Protein 1ZD8 (pdb70)

Foldseek 3Di:
DAQEEEAEAVQLCLVVLLVVCVVAFFFDEAELVVLLVVCLVVVHPSNVVSCVQVVVVHDDDLVSSLVSVVVVVVVVVVGHYYYYPPPQAPSRLVSVVVPDDHQAYEYRAADPVLSLLQLQQWWADPPVRDIAGNVPRHEPDPQAHNPPRHGIHGDPRNHSVNSVVRRVVSCVGCVVVQVVCVVVVRYDYFYDNDPVVRNVVVVVVCPVPGHD

Secondary structure (DSSP, 8-state):
--EEEEEE-TTSSHHHHHHHHHHHSSSEEEEHHHHHHHHHHHT-HHHHHHHHHHTTT-PPPHHHHHHHHHHHHHT-TTS-EEEES---SHHHHHHHHTTS---EEEEEE--HHHHHHHHT-EEEETTTTEEEETTTB--SSTTB-TTT-PBPB--GGGSHHHHHHHHHHHHHHHHHHHHHHHHHT-EEEEE-SSHHHHHHHHHHHHTTTS--

CATH classification: 3.40.50.300

InterPro domains:
  IPR000850 Adenylate kinase/UMP-CMP kinase [MF_00235] (8-213)
  IPR000850 Adenylate kinase/UMP-CMP kinase [PR00094] (11-24)
  IPR000850 Adenylate kinase/UMP-CMP kinase [PR00094] (39-53)
  IPR000850 Adenylate kinase/UMP-CMP kinase [PR00094] (87-103)
  IPR000850 Adenylate kinase/UMP-CMP kinase [PR00094] (161-176)
  IPR000850 Adenylate kinase/UMP-CMP kinase [PR00094] (178-192)
  IPR000850 Adenylate kinase/UMP-CMP kinase [PTHR23359] (8-204)
  IPR000850 Adenylate kinase/UMP-CMP kinase [cd01428] (9-201)
  IPR006259 Adenylate kinase subfamily [TIGR01351] (10-211)
  IPR007862 Adenylate kinase, active site lid domain [PF05191] (128-163)
  IPR027417 P-loop containing nucleoside triphosphate hydrolase [G3DSA:3.40.50.300] (2-227)
  IPR027417 P-loop containing nucleoside triphosphate hydrolase [SSF52540] (9-218)
  IPR028586 Adenylate kinase 3/4, mitochondrial [MF_03169] (4-217)
  IPR033690 Adenylate kinase, conserved site [PS00113] (87-98)
  IPR036193 Adenylate kinase, active site lid domain superfamily [SSF57774] (128-164)

Radius of gyration: 19.13 Å; Cα contacts (8 Å, |Δi|>4): 300; chains: 1; bounding box: 40×46×54 Å

Solvent-accessible surface area: 12059 Å² total; per-residue (Å²): 141,12,30,0,0,1,8,3,16,30,28,1,17,42,55,60,1,0,63,70,0,49,105,74,7,127,19,87,62,17,22,14,21,82,29,10,139,63,10,49,154,146,47,42,146,61,0,86,56,0,115,61,62,76,87,132,73,128,64,6,46,45,86,19,12,14,148,26,8,40,119,56,1,134,113,32,58,114,84,6,0,0,6,15,23,6,4,90,14,55,69,1,0,62,16,0,62,184,49,45,133,11,80,5,0,0,16,6,71,9,63,86,115,40,7,51,103,64,36,20,1,87,82,28,3,80,92,57,42,81,55,9,32,90,61,165,73,74,18,184,76,144,33,58,2,76,140,70,41,80,96,14,79,20,118,111,106,11,62,50,115,46,3,54,161,132,11,109,42,32,110,104,40,4,147,50,0,43,105,36,5,117,172,102,67,34,31,67,63,18,79,18,54,92,27,103,107,5,28,66,150,0,72,66,45,0,72,130,88,6,95,154

Nearest PDB structures (foldseek):
  2ak3-assembly2_B  TM=9.920E-01  e=2.066E-39  Bos taurus
  6zjb-assembly3_C  TM=7.943E-01  e=6.062E-40  Homo sapiens
  2ar7-assembly1_A  TM=8.507E-01  e=9.428E-31  Homo sapiens
  3ndp-assembly1_A  TM=7.558E-01  e=7.088E-26  Homo sapiens
  4typ-assembly2_B  TM=7.441E-01  e=3.246E-20  Bacillus subtilis subsp. subtilis str. 168

Organism: Homo sapiens (NCBI:txid9606)

Sequence (212 aa):
LLRAVIMGAPGSGKGTVSSRITTHFELKHLSSGDLLRDNMLRGTEIGVLAKAFIDQGKLIPDDVMTRLALHELKNLTQYSWLLDGFPRTLPQAEALDRAYQIDTVINLNVPFEVIKQRLTARWIHPASGRVYNIEFNPPKTVGIDDLTGEPLIQREDDKPETVIKRLKAYEDQTKPVLEYYQKKGVLETFSGTETNKIWPYVYAFLQTKVPQ

GO terms:
  GO:0005739 mitochondrion (C, HTP)
  GO:0046899 nucleoside triphosphate adenylate kinase activity (F, EXP)
  GO:0005759 mitochondrial matrix (C, TAS)
  GO:0007596 blood coagulation (P, TAS)
  GO:0005515 protein binding (F, IPI)
  GO:0046033 AMP metabolic process (P, IDA)
  GO:0046039 GTP metabolic process (P, IDA)
  GO:0046041 ITP metabolic process (P, IDA)
  GO:0046051 UTP metabolic process (P, IDA)
  GO:0046899 nucleoside triphosphate adenylate kinase activity (F, IDA)
  GO:0005739 mitochondrion (C, IDA)

Structure (mmCIF, N/CA/C/O backbone):
data_1ZD8
#
_entry.id   1ZD8
#
_cell.length_a   42.128
_cell.length_b   61.873
_cell.length_c   50.192
_cell.angle_alpha   90.00
_cell.angle_beta   108.14
_cell.angle_gamma   90.00
#
_symmetry.space_group_name_H-M   'P 1 21 1'
#
loop_
_entity.id
_entity.type
_entity.pdbx_description
1 polymer 'GTP:AMP phosphotransferase mitochondrial'
2 water water
#
loop_
_atom_site.group_PDB
_atom_site.id
_atom_site.type_symbol
_atom_site.label_atom_id
_atom_site.label_alt_id
_atom_site.label_comp_id
_atom_site.label_asym_id
_atom_site.label_entity_id
_atom_site.label_seq_id
_atom_site.pdbx_PDB_ins_code
_atom_site.Cartn_x
_atom_site.Cartn_y
_atom_site.Cartn_z
_atom_site.occupancy
_atom_site.B_iso_or_equiv
_atom_site.auth_seq_id
_atom_site.auth_comp_id
_atom_site.auth_asym_id
_atom_site.auth_atom_id
_atom_site.pdbx_PDB_model_num
ATOM 1 N N . LEU A 1 7 ? 11.547 6.179 -18.983 1.00 21.95 6 LEU A N 1
ATOM 2 C CA . LEU A 1 7 ? 12.171 5.196 -18.058 1.00 21.37 6 LEU A CA 1
ATOM 3 C C . LEU A 1 7 ? 12.478 5.872 -16.738 1.00 21.19 6 LEU A C 1
ATOM 4 O O . LEU A 1 7 ? 12.935 7.012 -16.717 1.00 22.32 6 LEU A O 1
ATOM 9 N N . LEU A 1 8 ? 12.228 5.160 -15.641 1.00 19.77 7 LEU A N 1
ATOM 10 C CA . LEU A 1 8 ? 12.394 5.720 -14.308 1.00 18.69 7 LEU A CA 1
ATOM 11 C C . LEU A 1 8 ? 13.862 5.824 -13.952 1.00 17.67 7 LEU A C 1
ATOM 12 O O . LEU A 1 8 ? 14.632 4.902 -14.191 1.00 17.56 7 LEU A O 1
ATOM 17 N N . ARG A 1 9 ? 14.224 6.983 -13.400 1.00 16.09 8 ARG A N 1
ATOM 18 C CA . ARG A 1 9 ? 15.545 7.219 -12.855 1.00 15.75 8 ARG A CA 1
ATOM 19 C C . ARG A 1 9 ? 15.363 7.585 -11.379 1.00 14.41 8 ARG A C 1
ATOM 20 O O . ARG A 1 9 ? 15.140 8.756 -11.026 1.00 15.14 8 ARG A O 1
ATOM 28 N N . ALA A 1 10 ? 15.454 6.563 -10.530 1.00 13.80 9 ALA A N 1
ATOM 29 C CA . ALA A 1 10 ? 15.090 6.706 -9.123 1.00 12.56 9 ALA A CA 1
ATOM 30 C C . ALA A 1 10 ? 16.214 6.250 -8.207 1.00 12.18 9 ALA A C 1
ATOM 31 O O . ALA A 1 10 ? 16.988 5.356 -8.541 1.00 11.98 9 ALA A O 1
ATOM 33 N N . VAL A 1 11 ? 16.280 6.910 -7.052 1.00 11.02 10 VAL A N 1
ATOM 34 C CA . VAL A 1 11 ? 17.161 6.547 -5.946 1.00 11.93 10 VAL A CA 1
ATOM 35 C C . VAL A 1 11 ? 16.289 6.242 -4.733 1.00 11.68 10 VAL A C 1
ATOM 36 O O . VAL A 1 11 ? 15.273 6.911 -4.522 1.00 12.26 10 VAL A O 1
ATOM 40 N N . ILE A 1 12 ? 16.697 5.262 -3.922 1.00 11.63 11 ILE A N 1
ATOM 41 C CA . ILE A 1 12 ? 16.073 5.046 -2.620 1.00 11.75 11 ILE A CA 1
ATOM 42 C C . ILE A 1 12 ? 17.134 5.177 -1.553 1.00 11.65 11 ILE A C 1
ATOM 43 O O . ILE A 1 12 ? 18.251 4.685 -1.711 1.00 12.02 11 ILE A O 1
ATOM 48 N N . MET A 1 13 ? 16.742 5.865 -0.486 1.00 12.11 12 MET A N 1
ATOM 49 C CA . MET A 1 13 ? 17.635 6.119 0.647 1.00 13.41 12 MET A CA 1
ATOM 50 C C . MET A 1 13 ? 16.979 5.720 1.954 1.00 12.33 12 MET A C 1
ATOM 51 O O . MET A 1 13 ? 15.763 5.705 2.071 1.00 11.57 12 MET A O 1
ATOM 56 N N . GLY A 1 14 ? 17.816 5.340 2.922 1.00 12.27 13 GLY A N 1
ATOM 57 C CA . GLY A 1 14 ? 17.322 5.001 4.246 1.00 13.03 13 GLY A CA 1
ATOM 58 C C . GLY A 1 14 ? 18.456 4.508 5.100 1.00 13.05 13 GLY A C 1
ATOM 59 O O . GLY A 1 14 ? 19.357 3.839 4.619 1.00 13.51 13 GLY A O 1
ATOM 60 N N . ALA A 1 15 ? 18.393 4.835 6.390 1.00 13.87 14 ALA A N 1
ATOM 61 C CA . ALA A 1 15 ? 19.399 4.390 7.353 1.00 14.01 14 ALA A CA 1
ATOM 62 C C . ALA A 1 15 ? 19.398 2.860 7.519 1.00 14.87 14 ALA A C 1
ATOM 63 O O . ALA A 1 15 ? 18.392 2.217 7.240 1.00 15.11 14 ALA A O 1
ATOM 65 N N . PRO A 1 16 ? 20.522 2.283 7.992 1.00 15.16 15 PRO A N 1
ATOM 66 C CA . PRO A 1 16 ? 20.474 0.854 8.348 1.00 16.16 15 PRO A CA 1
ATOM 67 C C . PRO A 1 16 ? 19.332 0.626 9.311 1.00 17.14 15 PRO A C 1
ATOM 68 O O . PRO A 1 16 ? 19.093 1.450 10.197 1.00 16.90 15 PRO A O 1
ATOM 72 N N . GLY A 1 17 ? 18.628 -0.485 9.132 1.00 17.11 16 GLY A N 1
ATOM 73 C CA . GLY A 1 17 ? 17.476 -0.806 9.958 1.00 18.24 16 GLY A CA 1
ATOM 74 C C . GLY A 1 17 ? 16.184 -0.098 9.585 1.00 17.88 16 GLY A C 1
ATOM 75 O O . GLY A 1 17 ? 15.162 -0.305 10.237 1.00 19.77 16 GLY A O 1
ATOM 76 N N . SER A 1 18 ? 16.209 0.735 8.540 1.00 17.03 17 SER A N 1
ATOM 77 C CA . SER A 1 18 ? 15.011 1.513 8.157 1.00 15.95 17 SER A CA 1
ATOM 78 C C . SER A 1 18 ? 13.990 0.738 7.331 1.00 15.89 17 SER A C 1
ATOM 79 O O . SER A 1 18 ? 12.898 1.261 7.062 1.00 16.37 17 SER A O 1
ATOM 82 N N . GLY A 1 19 ? 14.357 -0.467 6.902 1.00 16.24 18 GLY A N 1
ATOM 83 C CA . GLY A 1 19 ? 13.504 -1.276 6.037 1.00 15.42 18 GLY A CA 1
ATOM 84 C C . GLY A 1 19 ? 13.792 -1.106 4.548 1.00 14.92 18 GLY A C 1
ATOM 85 O O . GLY A 1 19 ? 13.042 -1.598 3.690 1.00 15.35 18 GLY A O 1
ATOM 86 N N . LYS A 1 20 ? 14.889 -0.440 4.224 1.00 14.37 19 LYS A N 1
ATOM 87 C CA . LYS A 1 20 ? 15.227 -0.195 2.819 1.00 14.85 19 LYS A CA 1
ATOM 88 C C . LYS A 1 20 ? 15.378 -1.474 1.995 1.00 14.99 19 LYS A C 1
ATOM 89 O O . LYS A 1 20 ? 14.924 -1.527 0.849 1.00 15.23 19 LYS A O 1
ATOM 95 N N . GLY A 1 21 ? 16.023 -2.485 2.573 1.00 15.16 20 GLY A N 1
ATOM 96 C CA . GLY A 1 21 ? 16.162 -3.782 1.892 1.00 15.41 20 GLY A CA 1
ATOM 97 C C . GLY A 1 21 ? 14.808 -4.334 1.504 1.00 14.91 20 GLY A C 1
ATOM 98 O O . GLY A 1 21 ? 14.594 -4.693 0.351 1.00 15.95 20 GLY A O 1
ATOM 99 N N . THR A 1 22 ? 13.882 -4.354 2.466 1.00 15.38 21 THR A N 1
ATOM 100 C CA . THR A 1 22 ? 12.553 -4.907 2.229 1.00 16.24 21 THR A CA 1
ATOM 101 C C . THR A 1 22 ? 11.784 -4.076 1.207 1.00 15.25 21 THR A C 1
ATOM 102 O O . THR A 1 22 ? 11.204 -4.620 0.262 1.00 15.80 21 THR A O 1
ATOM 106 N N . VAL A 1 23 ? 11.782 -2.759 1.389 1.00 14.18 22 VAL A N 1
ATOM 107 C CA . VAL A 1 23 ? 11.043 -1.893 0.468 1.00 13.75 22 VAL A CA 1
ATOM 108 C C . VAL A 1 23 ? 11.603 -2.021 -0.957 1.00 14.39 22 VAL A C 1
ATOM 109 O O . VAL A 1 23 ? 10.836 -2.149 -1.921 1.00 13.55 22 VAL A O 1
ATOM 113 N N . SER A 1 24 ? 12.934 -1.993 -1.086 1.00 14.13 23 SER A N 1
ATOM 114 C CA . SER A 1 24 ? 13.581 -2.131 -2.401 1.00 15.04 23 SER A CA 1
ATOM 115 C C . SER A 1 24 ? 13.265 -3.459 -3.063 1.00 15.51 23 SER A C 1
ATOM 116 O O . SER A 1 24 ? 13.040 -3.501 -4.270 1.00 14.99 23 SER A O 1
ATOM 119 N N . SER A 1 25 ? 13.252 -4.531 -2.267 1.00 15.95 24 SER A N 1
ATOM 120 C CA . SER A 1 25 ? 12.900 -5.852 -2.801 1.00 17.47 24 SER A CA 1
ATOM 121 C C . SER A 1 25 ? 11.448 -5.884 -3.272 1.00 16.95 24 SER A C 1
ATOM 122 O O . SER A 1 25 ? 11.149 -6.430 -4.331 1.00 17.45 24 SER A O 1
ATOM 125 N N . ARG A 1 26 ? 10.542 -5.293 -2.495 1.00 16.26 25 ARG A N 1
ATOM 126 C CA . ARG A 1 26 ? 9.146 -5.221 -2.915 1.00 15.95 25 ARG A CA 1
ATOM 127 C C . ARG A 1 26 ? 8.948 -4.370 -4.162 1.00 15.80 25 ARG A C 1
ATOM 128 O O . ARG A 1 26 ? 8.151 -4.707 -5.032 1.00 16.12 25 ARG A O 1
ATOM 136 N N . ILE A 1 27 ? 9.672 -3.260 -4.276 1.00 14.85 26 ILE A N 1
ATOM 137 C CA . ILE A 1 27 ? 9.576 -2.447 -5.486 1.00 14.41 26 ILE A CA 1
ATOM 138 C C . ILE A 1 27 ? 10.022 -3.272 -6.696 1.00 15.34 26 ILE A C 1
ATOM 139 O O . ILE A 1 27 ? 9.368 -3.261 -7.750 1.00 16.11 26 ILE A O 1
ATOM 144 N N . THR A 1 28 ? 11.124 -3.999 -6.523 1.00 15.95 27 THR A N 1
ATOM 145 C CA . THR A 1 28 ? 11.676 -4.769 -7.641 1.00 17.31 27 THR A CA 1
ATOM 146 C C . THR A 1 28 ? 10.711 -5.875 -8.081 1.00 18.33 27 THR A C 1
ATOM 147 O O . THR A 1 28 ? 10.552 -6.114 -9.279 1.00 18.58 27 THR A O 1
ATOM 151 N N . THR A 1 29 ? 10.050 -6.507 -7.118 1.00 18.25 28 THR A N 1
ATOM 152 C CA . THR A 1 29 ? 9.047 -7.537 -7.413 1.00 19.29 28 THR A CA 1
ATOM 153 C C . THR A 1 29 ? 7.884 -6.977 -8.235 1.00 19.59 28 THR A C 1
ATOM 154 O O . THR A 1 29 ? 7.420 -7.620 -9.189 1.00 21.27 28 THR A O 1
ATOM 158 N N . HIS A 1 30 ? 7.409 -5.783 -7.894 1.00 19.20 29 HIS A N 1
ATOM 159 C CA . HIS A 1 30 ? 6.150 -5.296 -8.466 1.00 18.40 29 HIS A CA 1
ATOM 160 C C . HIS A 1 30 ? 6.248 -4.373 -9.671 1.00 18.44 29 HIS A C 1
ATOM 161 O O . HIS A 1 30 ? 5.238 -4.112 -10.347 1.00 19.22 29 HIS A O 1
ATOM 168 N N . PHE A 1 31 ? 7.448 -3.853 -9.930 1.00 17.49 30 PHE A N 1
ATOM 169 C CA . PHE A 1 31 ? 7.631 -2.877 -10.998 1.00 17.32 30 PHE A CA 1
ATOM 170 C C . PHE A 1 31 ? 8.709 -3.286 -11.972 1.00 17.10 30 PHE A C 1
ATOM 171 O O . PHE A 1 31 ? 9.629 -3.989 -11.615 1.00 17.30 30 PHE A O 1
ATOM 179 N N . GLU A 1 32 ? 8.548 -2.846 -13.213 1.00 17.66 31 GLU A N 1
ATOM 180 C CA . GLU A 1 32 ? 9.460 -3.209 -14.286 1.00 18.33 31 GLU A CA 1
ATOM 181 C C . GLU A 1 32 ? 10.695 -2.303 -14.243 1.00 16.98 31 GLU A C 1
ATOM 182 O O . GLU A 1 32 ? 10.754 -1.270 -14.922 1.00 17.76 31 GLU A O 1
ATOM 188 N N . LEU A 1 33 ? 11.661 -2.707 -13.428 1.00 16.76 32 LEU A N 1
ATOM 189 C CA . LEU A 1 33 ? 12.905 -1.937 -13.270 1.00 16.46 32 LEU A CA 1
ATOM 190 C C . LEU A 1 33 ? 14.045 -2.804 -12.776 1.00 16.42 32 LEU A C 1
ATOM 191 O O . LEU A 1 33 ? 13.841 -3.925 -12.301 1.00 16.70 32 LEU A O 1
ATOM 196 N N . LYS A 1 34 ? 15.260 -2.262 -12.865 1.00 16.29 33 LYS A N 1
ATOM 197 C CA . LYS A 1 34 ? 16.445 -2.932 -12.360 1.00 17.15 33 LYS A CA 1
ATOM 198 C C . LYS A 1 34 ? 16.832 -2.345 -11.009 1.00 16.41 33 LYS A C 1
ATOM 199 O O . LYS A 1 34 ? 16.913 -1.106 -10.862 1.00 17.03 33 LYS A O 1
ATOM 205 N N . HIS A 1 35 ? 17.037 -3.225 -10.035 1.00 16.27 34 HIS A N 1
ATOM 206 C CA . HIS A 1 35 ? 17.472 -2.826 -8.704 1.00 16.00 34 HIS A CA 1
ATOM 207 C C . HIS A 1 35 ? 18.984 -2.827 -8.704 1.00 16.05 34 HIS A C 1
ATOM 208 O O . HIS A 1 35 ? 19.612 -3.884 -8.848 1.00 16.57 34 HIS A O 1
ATOM 215 N N . LEU A 1 36 ? 19.572 -1.646 -8.536 1.00 14.73 35 LEU A N 1
ATOM 216 C CA . LEU A 1 36 ? 21.012 -1.473 -8.609 1.00 14.68 35 LEU A CA 1
ATOM 217 C C . LEU A 1 36 ? 21.507 -1.122 -7.218 1.00 14.06 35 LEU A C 1
ATOM 218 O O . LEU A 1 36 ? 21.465 0.035 -6.797 1.00 13.92 35 LEU A O 1
ATOM 223 N N . SER A 1 37 ? 21.963 -2.147 -6.514 1.00 13.65 36 SER A N 1
ATOM 224 C CA . SER A 1 37 ? 22.475 -2.027 -5.155 1.00 13.59 36 SER A CA 1
ATOM 225 C C . SER A 1 37 ? 23.998 -1.876 -5.152 1.00 13.85 36 SER A C 1
ATOM 226 O O . SER A 1 37 ? 24.709 -2.756 -5.651 1.00 13.51 36 SER A O 1
ATOM 229 N N . SER A 1 38 ? 24.498 -0.769 -4.593 1.00 13.60 37 SER A N 1
ATOM 230 C CA . SER A 1 38 ? 25.949 -0.542 -4.533 1.00 14.10 37 SER A CA 1
ATOM 231 C C . SER A 1 38 ? 26.667 -1.622 -3.717 1.00 13.52 37 SER A C 1
ATOM 232 O O . SER A 1 38 ? 27.722 -2.104 -4.124 1.00 13.35 37 SER A O 1
ATOM 235 N N . GLY A 1 39 ? 26.077 -2.020 -2.592 1.00 14.33 38 GLY A N 1
ATOM 236 C CA . GLY A 1 39 ? 26.682 -3.054 -1.774 1.00 13.79 38 GLY A CA 1
ATOM 237 C C . GLY A 1 39 ? 26.743 -4.367 -2.545 1.00 13.32 38 GLY A C 1
ATOM 238 O O . GLY A 1 39 ? 27.752 -5.059 -2.484 1.00 13.03 38 GLY A O 1
ATOM 239 N N . ASP A 1 40 ? 25.678 -4.708 -3.260 1.00 13.09 39 ASP A N 1
ATOM 240 C CA . ASP A 1 40 ? 25.711 -5.943 -4.061 1.00 14.41 39 ASP A CA 1
ATOM 241 C C . ASP A 1 40 ? 26.734 -5.852 -5.197 1.00 14.08 39 ASP A C 1
ATOM 242 O O . ASP A 1 40 ? 27.435 -6.832 -5.463 1.00 15.11 39 ASP A O 1
ATOM 247 N N . LEU A 1 41 ? 26.838 -4.687 -5.836 1.00 14.09 40 LEU A N 1
ATOM 248 C CA . LEU A 1 41 ? 27.825 -4.494 -6.896 1.00 14.33 40 LEU A CA 1
ATOM 249 C C . LEU A 1 41 ? 29.244 -4.682 -6.338 1.00 13.64 40 LEU A C 1
ATOM 250 O O . LEU A 1 41 ? 30.103 -5.356 -6.922 1.00 13.45 40 LEU A O 1
ATOM 255 N N . LEU A 1 42 ? 29.500 -4.071 -5.184 1.00 12.87 41 LEU A N 1
ATOM 256 C CA . LEU A 1 42 ? 30.799 -4.239 -4.547 1.00 12.60 41 LEU A CA 1
ATOM 257 C C . LEU A 1 42 ? 31.092 -5.693 -4.170 1.00 13.59 41 LEU A C 1
ATOM 258 O O . LEU A 1 42 ? 32.191 -6.195 -4.393 1.00 14.24 41 LEU A O 1
ATOM 263 N N . ARG A 1 43 ? 30.089 -6.352 -3.603 1.00 14.41 42 ARG A N 1
ATOM 264 C CA . ARG A 1 43 ? 30.307 -7.712 -3.117 1.00 15.72 42 ARG A CA 1
ATOM 265 C C . ARG A 1 43 ? 30.460 -8.691 -4.287 1.00 15.92 42 ARG A C 1
ATOM 266 O O . ARG A 1 43 ? 31.245 -9.641 -4.186 1.00 16.07 42 ARG A O 1
ATOM 274 N N . ASP A 1 44 ? 29.762 -8.439 -5.390 1.00 16.12 43 ASP A N 1
ATOM 275 C CA . ASP A 1 44 ? 29.940 -9.259 -6.599 1.00 16.79 43 ASP A CA 1
ATOM 276 C C . ASP A 1 44 ? 31.346 -9.088 -7.160 1.00 16.97 43 ASP A C 1
ATOM 277 O O . ASP A 1 44 ? 31.948 -10.061 -7.644 1.00 16.32 43 ASP A O 1
ATOM 282 N N . ASN A 1 45 ? 31.857 -7.859 -7.142 1.00 16.36 44 ASN A N 1
ATOM 283 C CA . ASN A 1 45 ? 33.235 -7.653 -7.579 1.00 16.30 44 ASN A CA 1
ATOM 284 C C . ASN A 1 45 ? 34.208 -8.356 -6.667 1.00 17.58 44 ASN A C 1
ATOM 285 O O . ASN A 1 45 ? 35.195 -8.924 -7.130 1.00 16.89 44 ASN A O 1
ATOM 290 N N . MET A 1 46 ? 33.928 -8.341 -5.368 1.00 18.08 45 MET A N 1
ATOM 291 C CA . MET A 1 46 ? 34.782 -9.038 -4.399 1.00 20.15 45 MET A CA 1
ATOM 292 C C . MET A 1 46 ? 34.776 -10.541 -4.668 1.00 19.65 45 MET A C 1
ATOM 293 O O . MET A 1 46 ? 35.827 -11.190 -4.655 1.00 20.69 45 MET A O 1
ATOM 298 N N . LEU A 1 47 ? 33.590 -11.084 -4.917 1.00 19.52 46 LEU A N 1
ATOM 299 C CA . LEU A 1 47 ? 33.450 -12.504 -5.217 1.00 20.39 46 LEU A CA 1
ATOM 300 C C . LEU A 1 47 ? 34.199 -12.911 -6.491 1.00 20.58 46 LEU A C 1
ATOM 301 O O . LEU A 1 47 ? 34.835 -13.965 -6.543 1.00 21.87 46 LEU A O 1
ATOM 306 N N . ARG A 1 48 ? 34.118 -12.069 -7.512 1.00 19.85 47 ARG A N 1
ATOM 307 C CA . ARG A 1 48 ? 34.785 -12.356 -8.780 1.00 20.38 47 ARG A CA 1
ATOM 308 C C . ARG A 1 48 ? 36.294 -12.081 -8.728 1.00 20.55 47 ARG A C 1
ATOM 309 O O . ARG A 1 48 ? 37.027 -12.434 -9.646 1.00 21.15 47 ARG A O 1
ATOM 317 N N . GLY A 1 49 ? 36.755 -11.459 -7.645 1.00 20.51 48 GLY A N 1
ATOM 318 C CA . GLY A 1 49 ? 38.181 -11.220 -7.448 1.00 20.91 48 GLY A CA 1
ATOM 319 C C . GLY A 1 49 ? 38.737 -10.159 -8.382 1.00 20.79 48 GLY A C 1
ATOM 320 O O . GLY A 1 49 ? 39.942 -10.145 -8.668 1.00 21.91 48 GLY A O 1
ATOM 321 N N . THR A 1 50 ? 37.882 -9.257 -8.864 1.00 20.26 49 THR A N 1
ATOM 322 C CA . THR A 1 50 ? 38.337 -8.198 -9.758 1.00 20.35 49 THR A CA 1
ATOM 323 C C . THR A 1 50 ? 39.195 -7.221 -8.962 1.00 20.64 49 THR A C 1
ATOM 324 O O . THR A 1 50 ? 39.168 -7.220 -7.722 1.00 20.30 49 THR A O 1
ATOM 328 N N . GLU A 1 51 ? 39.945 -6.373 -9.660 1.00 21.15 50 GLU A N 1
ATOM 329 C CA . GLU A 1 51 ? 40.779 -5.402 -8.954 1.00 21.67 50 GLU A CA 1
ATOM 330 C C . GLU A 1 51 ? 39.969 -4.452 -8.072 1.00 21.75 50 GLU A C 1
ATOM 331 O O . GLU A 1 51 ? 40.349 -4.201 -6.915 1.00 21.62 50 GLU A O 1
ATOM 337 N N . ILE A 1 52 ? 38.840 -3.967 -8.588 1.00 21.80 51 ILE A N 1
ATOM 338 C CA . ILE A 1 52 ? 37.962 -3.103 -7.799 1.00 22.12 51 ILE A CA 1
ATOM 339 C C . ILE A 1 52 ? 37.377 -3.898 -6.630 1.00 20.70 51 ILE A C 1
ATOM 340 O O . ILE A 1 52 ? 37.203 -3.360 -5.543 1.00 20.56 51 ILE A O 1
ATOM 345 N N . GLY A 1 53 ? 37.154 -5.194 -6.832 1.00 20.08 52 GLY A N 1
ATOM 346 C CA . GLY A 1 53 ? 36.797 -6.092 -5.727 1.00 19.32 52 GLY A CA 1
ATOM 347 C C . GLY A 1 53 ? 37.834 -6.164 -4.616 1.00 19.58 52 GLY A C 1
ATOM 348 O O . GLY A 1 53 ? 37.491 -6.082 -3.429 1.00 19.35 52 GLY A O 1
ATOM 349 N N . VAL A 1 54 ? 39.104 -6.325 -4.989 1.00 19.47 53 VAL A N 1
ATOM 350 C CA . VAL A 1 54 ? 40.169 -6.412 -3.988 1.00 19.61 53 VAL A CA 1
ATOM 351 C C . VAL A 1 54 ? 40.313 -5.067 -3.261 1.00 18.95 53 VAL A C 1
ATOM 352 O O . VAL A 1 54 ? 40.434 -5.028 -2.030 1.00 18.96 53 VAL A O 1
ATOM 356 N N . LEU A 1 55 ? 40.241 -3.974 -4.012 1.00 18.86 54 LEU A N 1
ATOM 357 C CA . LEU A 1 55 ? 40.231 -2.640 -3.399 1.00 19.17 54 LEU A CA 1
ATOM 358 C C . LEU A 1 55 ? 39.060 -2.457 -2.420 1.00 19.17 54 LEU A C 1
ATOM 359 O O . LEU A 1 55 ? 39.231 -1.947 -1.286 1.00 18.79 54 LEU A O 1
ATOM 364 N N . ALA A 1 56 ? 37.869 -2.878 -2.853 1.00 19.24 55 ALA A N 1
ATOM 365 C CA . ALA A 1 56 ? 36.672 -2.777 -2.016 1.00 19.50 55 ALA A CA 1
ATOM 366 C C . ALA A 1 56 ? 36.885 -3.478 -0.684 1.00 19.74 55 ALA A C 1
ATOM 367 O O . ALA A 1 56 ? 36.633 -2.884 0.367 1.00 19.76 55 ALA A O 1
ATOM 369 N N . LYS A 1 57 ? 37.366 -4.725 -0.735 1.00 20.81 56 LYS A N 1
ATOM 370 C CA . LYS A 1 57 ? 37.628 -5.515 0.476 1.00 21.66 56 LYS A CA 1
ATOM 371 C C . LYS A 1 57 ? 38.615 -4.790 1.394 1.00 21.46 56 LYS A C 1
ATOM 372 O O . LYS A 1 57 ? 38.420 -4.735 2.615 1.00 21.40 56 LYS A O 1
ATOM 378 N N . ALA A 1 58 ? 39.652 -4.202 0.799 1.00 21.27 57 ALA A N 1
ATOM 379 C CA . ALA A 1 58 ? 40.675 -3.485 1.576 1.00 21.15 57 ALA A CA 1
ATOM 380 C C . ALA A 1 58 ? 40.076 -2.360 2.432 1.00 20.85 57 ALA A C 1
ATOM 381 O O . ALA A 1 58 ? 40.437 -2.199 3.595 1.00 22.11 57 ALA A O 1
ATOM 383 N N . PHE A 1 59 ? 39.150 -1.591 1.856 1.00 19.47 58 PHE A N 1
ATOM 384 C CA . PHE A 1 59 ? 38.409 -0.563 2.594 1.00 19.45 58 PHE A CA 1
ATOM 385 C C . PHE A 1 59 ? 37.363 -1.123 3.549 1.00 20.49 58 PHE A C 1
ATOM 386 O O . PHE A 1 59 ? 37.310 -0.720 4.719 1.00 21.67 58 PHE A O 1
ATOM 394 N N . ILE A 1 60 ? 36.527 -2.028 3.042 1.00 22.01 59 ILE A N 1
ATOM 395 C CA . ILE A 1 60 ? 35.416 -2.578 3.830 1.00 23.36 59 ILE A CA 1
ATOM 396 C C . ILE A 1 60 ? 35.925 -3.283 5.096 1.00 24.57 59 ILE A C 1
ATOM 397 O O . ILE A 1 60 ? 35.413 -3.043 6.200 1.00 25.36 59 ILE A O 1
ATOM 402 N N . ASP A 1 61 ? 36.962 -4.102 4.941 1.00 25.30 60 ASP A N 1
ATOM 403 C CA . ASP A 1 61 ? 37.572 -4.802 6.082 1.00 26.45 60 ASP A CA 1
ATOM 404 C C . ASP A 1 61 ? 38.141 -3.894 7.169 1.00 26.97 60 ASP A C 1
ATOM 405 O O . ASP A 1 61 ? 38.336 -4.331 8.310 1.00 27.30 60 ASP A O 1
ATOM 410 N N . GLN A 1 62 ? 38.405 -2.636 6.821 1.00 26.57 61 GLN A N 1
ATOM 411 C CA . GLN A 1 62 ? 38.932 -1.660 7.769 1.00 26.84 61 GLN A CA 1
ATOM 412 C C . GLN A 1 62 ? 37.837 -0.704 8.242 1.00 26.86 61 GLN A C 1
ATOM 413 O O . GLN A 1 62 ? 38.126 0.283 8.921 1.00 26.99 61 GLN A O 1
ATOM 419 N N . GLY A 1 63 ? 36.586 -1.004 7.877 1.00 26.65 62 GLY A N 1
ATOM 420 C CA . GLY A 1 63 ? 35.427 -0.195 8.264 1.00 26.62 62 GLY A CA 1
ATOM 421 C C . GLY A 1 63 ? 35.353 1.165 7.589 1.00 26.20 62 GLY A C 1
ATOM 422 O O . GLY A 1 63 ? 34.824 2.129 8.160 1.00 26.85 62 GLY A O 1
ATOM 423 N N . LYS A 1 64 ? 35.891 1.239 6.371 1.00 25.45 63 LYS A N 1
ATOM 424 C CA . LYS A 1 64 ? 35.974 2.498 5.625 1.00 24.52 63 LYS A CA 1
ATOM 425 C C . LYS A 1 64 ? 35.054 2.518 4.410 1.00 23.38 63 LYS A C 1
ATOM 426 O O . LYS A 1 64 ? 34.773 1.473 3.816 1.00 24.12 63 LYS A O 1
ATOM 432 N N . LEU A 1 65 ? 34.589 3.710 4.033 1.00 22.03 64 LEU A N 1
ATOM 433 C CA . LEU A 1 65 ? 33.823 3.865 2.799 1.00 20.92 64 LEU A CA 1
ATOM 434 C C . LEU A 1 65 ? 34.761 3.70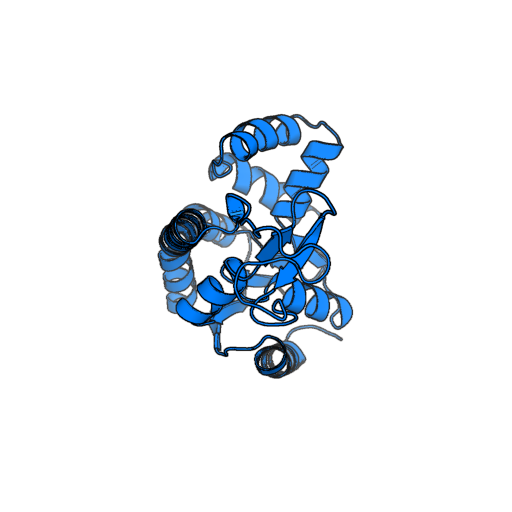8 1.614 1.00 19.37 64 LEU A C 1
ATOM 435 O O . LEU A 1 65 ? 35.945 4.042 1.694 1.00 19.64 64 LEU A O 1
ATOM 440 N N . ILE A 1 66 ? 34.232 3.184 0.512 1.00 17.95 65 ILE A N 1
ATOM 441 C CA . ILE A 1 66 ? 34.935 3.295 -0.757 1.00 17.01 65 ILE A CA 1
ATOM 442 C C . ILE A 1 66 ? 35.091 4.800 -1.055 1.00 16.27 65 ILE A C 1
ATOM 443 O O . ILE A 1 66 ? 34.129 5.565 -0.912 1.00 16.21 65 ILE A O 1
ATOM 448 N N . PRO A 1 67 ? 36.311 5.241 -1.410 1.00 15.91 66 PRO A N 1
ATOM 449 C CA . PRO A 1 67 ? 36.458 6.663 -1.743 1.00 15.89 66 PRO A CA 1
ATOM 450 C C . PRO A 1 67 ? 35.503 7.095 -2.855 1.00 15.80 66 PRO A C 1
ATOM 451 O O . PRO A 1 67 ? 35.191 6.313 -3.761 1.00 16.36 66 PRO A O 1
ATOM 455 N N . ASP A 1 68 ? 35.024 8.324 -2.747 1.00 15.84 67 ASP A N 1
ATOM 456 C CA . ASP A 1 68 ? 34.021 8.853 -3.681 1.00 16.06 67 ASP A CA 1
ATOM 457 C C . ASP A 1 68 ? 34.401 8.666 -5.141 1.00 16.71 67 ASP A C 1
ATOM 458 O O . ASP A 1 68 ? 33.571 8.235 -5.938 1.00 16.29 67 ASP A O 1
ATOM 463 N N . ASP A 1 69 ? 35.637 9.001 -5.498 1.00 17.26 68 ASP A N 1
ATOM 464 C CA . ASP A 1 69 ? 36.047 8.924 -6.905 1.00 18.05 68 ASP A CA 1
ATOM 465 C C . ASP A 1 69 ? 35.997 7.481 -7.426 1.00 17.74 68 ASP A C 1
ATOM 466 O O . ASP A 1 69 ? 35.483 7.211 -8.524 1.00 18.81 68 ASP A O 1
ATOM 471 N N . VAL A 1 70 ? 36.481 6.541 -6.618 1.00 17.52 69 VAL A N 1
ATOM 472 C CA . VAL A 1 70 ? 36.452 5.125 -6.990 1.00 17.46 69 VAL A CA 1
ATOM 473 C C . VAL A 1 70 ? 35.008 4.621 -7.130 1.00 17.11 69 VAL A C 1
ATOM 474 O O . VAL A 1 70 ? 34.640 3.964 -8.107 1.00 17.30 69 VAL A O 1
ATOM 478 N N . MET A 1 71 ? 34.186 4.934 -6.131 1.00 16.46 70 MET A N 1
ATOM 479 C CA . MET A 1 71 ? 32.816 4.448 -6.101 1.00 15.69 70 MET A CA 1
ATOM 480 C C . MET A 1 71 ? 31.997 4.997 -7.270 1.00 15.14 70 MET A C 1
ATOM 481 O O . MET A 1 71 ? 31.248 4.265 -7.910 1.00 15.20 70 MET A O 1
ATOM 486 N N . THR A 1 72 ? 32.157 6.287 -7.536 1.00 15.44 71 THR A N 1
ATOM 487 C CA . THR A 1 72 ? 31.459 6.928 -8.642 1.00 15.49 71 THR A CA 1
ATOM 488 C C . THR A 1 72 ? 31.879 6.345 -9.987 1.00 16.39 71 THR A C 1
ATOM 489 O O . THR A 1 72 ? 31.021 6.072 -10.806 1.00 16.49 71 THR A O 1
ATOM 493 N N . ARG A 1 73 ? 33.181 6.113 -10.192 1.00 17.22 72 ARG A N 1
ATOM 494 C CA . ARG A 1 73 ? 33.627 5.508 -11.456 1.00 18.18 72 ARG A CA 1
ATOM 495 C C . ARG A 1 73 ? 32.976 4.140 -11.654 1.00 18.51 72 ARG A C 1
ATOM 496 O O . ARG A 1 73 ? 32.526 3.796 -12.755 1.00 19.81 72 ARG A O 1
ATOM 504 N N . LEU A 1 74 ? 32.913 3.359 -10.579 1.00 18.59 73 LEU A N 1
ATOM 505 C CA . LEU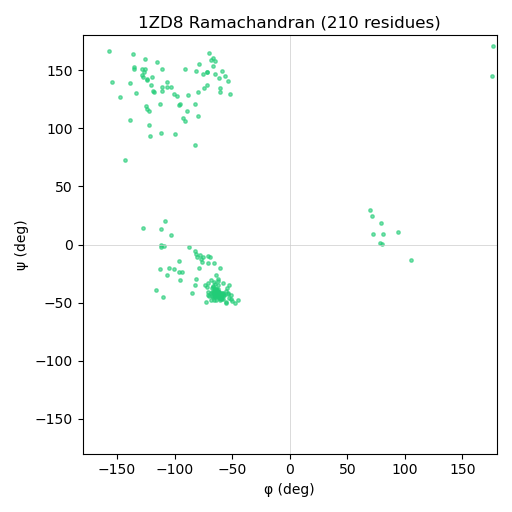 A 1 74 ? 32.317 2.018 -10.643 1.00 19.34 73 LEU A CA 1
ATOM 506 C C . LEU A 1 74 ? 30.809 2.052 -10.904 1.00 19.52 73 LEU A C 1
ATOM 507 O O . LEU A 1 74 ? 30.289 1.286 -11.722 1.00 20.38 73 LEU A O 1
ATOM 512 N N . ALA A 1 75 ? 30.096 2.939 -10.210 1.00 18.61 74 ALA A N 1
ATOM 513 C CA . ALA A 1 75 ? 28.653 3.030 -10.381 1.00 18.89 74 ALA A CA 1
ATOM 514 C C . ALA A 1 75 ? 28.291 3.499 -11.779 1.00 19.21 74 ALA A C 1
ATOM 515 O O . ALA A 1 75 ? 27.393 2.927 -12.409 1.00 18.69 74 ALA A O 1
ATOM 517 N N . LEU A 1 76 ? 28.993 4.518 -12.267 1.00 19.48 75 LEU A N 1
ATOM 518 C CA . LEU A 1 76 ? 28.682 5.073 -13.581 1.00 21.02 75 LEU A CA 1
ATOM 519 C C . LEU A 1 76 ? 29.000 4.050 -14.672 1.00 21.91 75 LEU A C 1
ATOM 520 O O . LEU A 1 76 ? 28.284 3.948 -15.672 1.00 22.02 75 LEU A O 1
ATOM 525 N N . HIS A 1 77 ? 30.068 3.287 -14.471 1.00 23.20 76 HIS A N 1
ATOM 526 C CA . HIS A 1 77 ? 30.417 2.258 -15.442 1.00 24.51 76 HIS A CA 1
ATOM 527 C C . HIS A 1 77 ? 29.308 1.217 -15.545 1.00 24.51 76 HIS A C 1
ATOM 528 O O . HIS A 1 77 ? 28.960 0.794 -16.655 1.00 24.93 76 HIS A O 1
ATOM 535 N N . GLU A 1 78 ? 28.731 0.824 -14.407 1.00 24.42 77 GLU A N 1
ATOM 536 C CA . GLU A 1 78 ? 27.581 -0.089 -14.396 1.00 24.91 77 GLU A CA 1
ATOM 537 C C . GLU A 1 78 ? 26.383 0.523 -15.108 1.00 24.53 77 GLU A C 1
ATOM 538 O O . GLU A 1 78 ? 25.709 -0.153 -15.877 1.00 25.03 77 GLU A O 1
ATOM 544 N N . LEU A 1 79 ? 26.125 1.803 -14.853 1.00 23.68 78 LEU A N 1
ATOM 545 C CA . LEU A 1 79 ? 24.933 2.460 -15.393 1.00 23.08 78 LEU A CA 1
ATOM 546 C C . LEU A 1 79 ? 24.974 2.649 -16.912 1.00 24.10 78 LEU A C 1
ATOM 547 O O . LEU A 1 79 ? 23.927 2.637 -17.554 1.00 22.54 78 LEU A O 1
ATOM 552 N N . LYS A 1 80 ? 26.180 2.807 -17.463 1.00 25.17 79 LYS A N 1
ATOM 553 C CA . LYS A 1 80 ? 26.405 3.086 -18.895 1.00 27.13 79 LYS A CA 1
ATOM 554 C C . LYS A 1 80 ? 25.708 2.096 -19.794 1.00 28.02 79 LYS A C 1
ATOM 555 O O . LYS A 1 80 ? 25.253 2.452 -20.892 1.00 29.00 79 LYS A O 1
ATOM 561 N N . ASN A 1 81 ? 25.656 0.856 -19.325 1.00 28.13 80 ASN A N 1
ATOM 562 C CA . ASN A 1 81 ? 25.150 -0.268 -20.094 1.00 28.66 80 ASN A CA 1
ATOM 563 C C . ASN A 1 81 ? 23.799 -0.750 -19.568 1.00 27.69 80 ASN A C 1
ATOM 564 O O . ASN A 1 81 ? 23.378 -1.878 -19.845 1.00 28.51 80 ASN A O 1
ATOM 569 N N . LEU A 1 82 ? 23.112 0.125 -18.822 1.00 26.01 81 LEU A N 1
ATOM 570 C CA . LEU A 1 82 ? 21.778 -0.175 -18.296 1.00 24.10 81 LEU A CA 1
ATOM 571 C C . LEU A 1 82 ? 20.740 0.905 -18.635 1.00 22.43 81 LEU A C 1
ATOM 572 O O . LEU A 1 82 ? 19.636 0.930 -18.080 1.00 20.60 81 LEU A O 1
ATOM 577 N N . THR A 1 83 ? 21.084 1.786 -19.563 1.00 21.41 82 THR A N 1
ATOM 578 C CA . THR A 1 83 ? 20.215 2.917 -19.862 1.00 21.38 82 THR A CA 1
ATOM 579 C C . THR A 1 83 ? 18.919 2.551 -20.586 1.00 20.68 82 THR A C 1
ATOM 580 O O . THR A 1 83 ? 18.040 3.394 -20.724 1.00 19.99 82 THR A O 1
ATOM 584 N N . GLN A 1 84 ? 18.800 1.301 -21.043 1.00 20.84 83 GLN A N 1
ATOM 585 C CA . GLN A 1 84 ? 17.565 0.862 -21.705 1.00 21.01 83 GLN A CA 1
ATOM 586 C C . GLN A 1 84 ? 16.468 0.462 -20.709 1.00 20.53 83 GLN A C 1
ATOM 587 O O . GLN A 1 84 ? 15.329 0.183 -21.092 1.00 21.13 83 GLN A O 1
ATOM 593 N N . TYR A 1 85 ? 16.834 0.461 -19.429 1.00 19.64 84 TYR A N 1
ATOM 594 C CA . TYR A 1 85 ? 15.957 0.012 -18.356 1.00 18.94 84 TYR A CA 1
ATOM 595 C C . TYR A 1 85 ? 15.612 1.159 -17.414 1.00 17.95 84 TYR A C 1
ATOM 596 O O . TYR A 1 85 ? 16.344 2.151 -17.313 1.00 17.34 84 TYR A O 1
ATOM 605 N N . SER A 1 86 ? 14.493 1.000 -16.719 1.00 16.75 85 SER A N 1
ATOM 606 C CA . SER A 1 86 ? 14.199 1.803 -15.524 1.00 15.74 85 SER A CA 1
ATOM 607 C C . SER A 1 86 ? 15.108 1.339 -14.385 1.00 15.84 85 SER A C 1
ATOM 608 O O . SER A 1 86 ? 15.464 0.154 -14.320 1.00 15.94 85 SER A O 1
ATOM 611 N N . TRP A 1 87 ? 15.474 2.268 -13.489 1.00 14.92 86 TRP A N 1
ATOM 612 C CA . TRP A 1 87 ? 16.411 1.973 -12.401 1.00 15.66 86 TRP A CA 1
ATOM 613 C C . TRP A 1 87 ? 15.880 2.359 -11.051 1.00 14.48 86 TRP A C 1
ATOM 614 O O . TRP A 1 87 ? 15.274 3.422 -10.899 1.00 14.07 86 TRP A O 1
ATOM 625 N N . LEU A 1 88 ? 16.235 1.537 -10.069 1.00 13.81 87 LEU A N 1
ATOM 626 C CA . LEU A 1 88 ? 16.168 1.937 -8.663 1.00 13.21 87 LEU A CA 1
ATOM 627 C C . LEU A 1 88 ? 17.581 1.794 -8.072 1.00 13.23 87 LEU A C 1
ATOM 628 O O . LEU A 1 88 ? 18.047 0.675 -7.782 1.00 14.05 87 LEU A O 1
ATOM 633 N N . LEU A 1 89 ? 18.262 2.928 -7.916 1.00 12.11 88 LEU A N 1
ATOM 634 C CA . LEU A 1 89 ? 19.589 2.960 -7.288 1.00 13.08 88 LEU A CA 1
ATOM 635 C C . LEU A 1 89 ? 19.461 2.900 -5.774 1.00 12.59 88 LEU A C 1
ATOM 636 O O . LEU A 1 89 ? 18.686 3.655 -5.167 1.00 13.54 88 LEU A O 1
ATOM 641 N N . ASP A 1 90 ? 20.229 2.015 -5.162 1.00 12.16 89 ASP A N 1
ATOM 642 C CA . ASP A 1 90 ? 20.066 1.727 -3.749 1.00 12.60 89 ASP A CA 1
ATOM 643 C C . ASP A 1 90 ? 21.447 1.609 -3.120 1.00 13.38 89 ASP A C 1
ATOM 644 O O . ASP A 1 90 ? 22.168 0.644 -3.373 1.00 14.86 89 ASP A O 1
ATOM 649 N N . GLY A 1 91 ? 21.829 2.614 -2.334 1.00 13.14 90 GLY A N 1
ATOM 650 C CA . GLY A 1 91 ? 23.140 2.642 -1.695 1.00 12.60 90 GLY A CA 1
ATOM 651 C C . GLY A 1 91 ? 24.116 3.615 -2.330 1.00 12.94 90 GLY A C 1
ATOM 652 O O . GLY A 1 91 ? 25.161 3.920 -1.755 1.00 13.22 90 GLY A O 1
ATOM 653 N N . PHE A 1 92 ? 23.762 4.087 -3.519 1.00 12.59 91 PHE A N 1
ATOM 654 C CA . PHE A 1 92 ? 24.502 5.121 -4.240 1.00 12.60 91 PHE A CA 1
ATOM 655 C C . PHE A 1 92 ? 23.447 6.107 -4.730 1.00 13.54 91 PHE A C 1
ATOM 656 O O . PHE A 1 92 ? 22.443 5.703 -5.317 1.00 13.61 91 PHE A O 1
ATOM 664 N N . PRO A 1 93 ? 23.661 7.406 -4.492 1.00 13.26 92 PRO A N 1
ATOM 665 C CA . PRO A 1 93 ? 24.819 8.007 -3.848 1.00 13.40 92 PRO A CA 1
ATOM 666 C C . PRO A 1 93 ? 24.725 7.924 -2.330 1.00 13.63 92 PRO A C 1
ATOM 667 O O . PRO A 1 93 ? 23.627 7.993 -1.765 1.00 15.34 92 PRO A O 1
ATOM 671 N N . ARG A 1 94 ? 25.883 7.825 -1.688 1.00 13.42 93 ARG A N 1
ATOM 672 C CA . ARG A 1 94 ? 25.979 7.739 -0.235 1.00 14.92 93 ARG A CA 1
ATOM 673 C C . ARG A 1 94 ? 26.455 9.047 0.370 1.00 14.35 93 ARG A C 1
ATOM 674 O O . ARG A 1 94 ? 26.277 9.300 1.576 1.00 15.45 93 ARG A O 1
ATOM 682 N N . THR A 1 95 ? 27.086 9.875 -0.463 1.00 12.91 94 THR A N 1
ATOM 683 C CA . THR A 1 95 ? 27.684 11.131 -0.016 1.00 13.19 94 THR A CA 1
ATOM 684 C C . THR A 1 95 ? 27.357 12.245 -1.000 1.00 13.26 94 THR A C 1
ATOM 685 O O . THR A 1 95 ? 26.939 11.980 -2.139 1.00 12.88 94 THR A O 1
ATOM 689 N N . LEU A 1 96 ? 27.537 13.496 -0.575 1.00 13.02 95 LEU A N 1
ATOM 690 C CA . LEU A 1 96 ? 27.209 14.614 -1.448 1.00 13.40 95 LEU A CA 1
ATOM 691 C C . LEU A 1 96 ? 28.040 14.605 -2.743 1.00 12.97 95 LEU A C 1
ATOM 692 O O . LEU A 1 96 ? 27.467 14.807 -3.817 1.00 12.94 95 LEU A O 1
ATOM 697 N N . PRO A 1 97 ? 29.373 14.390 -2.663 1.00 13.13 96 PRO A N 1
ATOM 698 C CA . PRO A 1 97 ? 30.128 14.326 -3.942 1.00 12.77 96 PRO A CA 1
ATOM 699 C C . PRO A 1 97 ? 29.624 13.243 -4.906 1.00 13.03 96 PRO A C 1
ATOM 700 O O . PRO A 1 97 ? 29.649 13.436 -6.128 1.00 13.92 96 PRO A O 1
ATOM 704 N N . GLN A 1 98 ? 29.135 12.132 -4.373 1.00 12.33 97 GLN A N 1
ATOM 705 C CA . GLN A 1 98 ? 28.562 11.095 -5.239 1.00 11.32 97 GLN A CA 1
ATOM 706 C C . GLN A 1 98 ? 27.271 11.585 -5.880 1.00 11.26 97 GLN A C 1
ATOM 707 O O . GLN A 1 98 ? 27.025 11.335 -7.069 1.00 10.91 97 GLN A O 1
ATOM 713 N N . ALA A 1 99 ? 26.438 12.265 -5.093 1.00 10.46 98 ALA A N 1
ATOM 714 C CA . ALA A 1 99 ? 25.172 12.795 -5.619 1.00 10.38 98 ALA A CA 1
ATOM 715 C C . ALA A 1 99 ? 25.383 13.849 -6.705 1.00 10.73 98 ALA A C 1
ATOM 716 O O . ALA A 1 99 ? 24.665 13.860 -7.732 1.00 11.23 98 ALA A O 1
ATOM 718 N N . GLU A 1 100 ? 26.353 14.726 -6.471 1.00 11.47 99 GLU A N 1
ATOM 719 C CA . GLU A 1 100 ? 26.684 15.759 -7.458 1.00 12.34 99 GLU A CA 1
ATOM 720 C C . GLU A 1 100 ? 27.253 15.119 -8.719 1.00 12.41 99 GLU A C 1
ATOM 721 O O . GLU A 1 100 ? 26.894 15.504 -9.852 1.00 13.76 99 GLU A O 1
ATOM 727 N N . ALA A 1 101 ? 28.103 14.109 -8.559 1.00 12.37 100 ALA A N 1
ATOM 728 C CA . ALA A 1 101 ? 28.646 13.432 -9.753 1.00 13.00 100 ALA A CA 1
ATOM 729 C C . ALA A 1 101 ? 27.545 12.723 -10.537 1.00 13.21 100 ALA A C 1
ATOM 730 O O . ALA A 1 101 ? 27.522 12.759 -11.769 1.00 14.55 100 ALA A O 1
ATOM 732 N N . LEU A 1 102 ? 26.617 12.083 -9.830 1.00 12.50 101 LEU A N 1
ATOM 733 C CA . LEU A 1 102 ? 25.501 11.446 -10.505 1.00 12.31 101 LEU A CA 1
ATOM 734 C C . LEU A 1 102 ? 24.640 12.456 -11.264 1.00 12.72 101 LEU A C 1
ATOM 735 O O . LEU A 1 102 ? 24.167 12.166 -12.366 1.00 12.65 101 LEU A O 1
ATOM 740 N N . ASP A 1 103 ? 24.451 13.640 -10.687 1.00 12.65 102 ASP A N 1
ATOM 741 C CA . ASP A 1 103 ? 23.654 14.697 -11.311 1.00 12.53 102 ASP A CA 1
ATOM 742 C C . ASP A 1 103 ? 24.278 15.200 -12.620 1.00 13.51 102 ASP A C 1
ATOM 743 O O . ASP A 1 103 ? 23.555 15.699 -13.496 1.00 14.15 102 ASP A O 1
ATOM 748 N N . ARG A 1 104 ? 25.598 15.069 -12.724 1.00 13.42 103 ARG A N 1
ATOM 749 C CA . ARG A 1 104 ? 26.336 15.472 -13.928 1.00 15.19 103 ARG A CA 1
ATOM 750 C C . ARG A 1 104 ? 26.265 14.441 -15.032 1.00 15.28 103 ARG A C 1
ATOM 751 O O . ARG A 1 104 ? 26.658 14.746 -16.164 1.00 15.62 103 ARG A O 1
ATOM 759 N N . ALA A 1 105 ? 25.760 13.246 -14.707 1.00 13.91 104 ALA A N 1
ATOM 760 C CA . ALA A 1 105 ? 25.712 12.095 -15.615 1.00 13.20 104 ALA A CA 1
ATOM 761 C C . ALA A 1 105 ? 24.301 11.736 -16.072 1.00 12.80 104 ALA A C 1
ATOM 762 O O . ALA A 1 105 ? 24.071 11.432 -17.249 1.00 13.13 104 ALA A O 1
ATOM 764 N N . TYR A 1 106 ? 23.347 11.701 -15.131 1.00 13.29 105 TYR A N 1
ATOM 765 C CA . TYR A 1 106 ? 21.967 11.352 -15.452 1.00 14.63 105 TYR A CA 1
ATOM 766 C C . TYR A 1 106 ? 20.980 12.285 -14.790 1.00 14.88 105 TYR A C 1
ATOM 767 O O . TYR A 1 106 ? 21.254 12.825 -13.715 1.00 16.08 105 TYR A O 1
ATOM 776 N N . GLN A 1 107 ? 19.837 12.459 -15.444 1.00 14.86 106 GLN A N 1
ATOM 777 C CA . GLN A 1 107 ? 18.714 13.184 -14.867 1.00 15.68 106 GLN A CA 1
ATOM 778 C C . GLN A 1 107 ? 17.971 12.256 -13.908 1.00 15.40 106 GLN A C 1
ATOM 779 O O . GLN A 1 107 ? 17.311 11.309 -14.335 1.00 15.74 106 GLN A O 1
ATOM 785 N N . ILE A 1 108 ? 18.077 12.557 -12.615 1.00 15.19 107 ILE A N 1
ATOM 786 C CA . ILE A 1 108 ? 17.422 11.766 -11.571 1.00 15.19 107 ILE A CA 1
ATOM 787 C C . ILE A 1 108 ? 16.106 12.432 -11.232 1.00 15.54 107 ILE A C 1
ATOM 788 O O . ILE A 1 108 ? 16.088 13.598 -10.809 1.00 15.67 107 ILE A O 1
ATOM 793 N N . ASP A 1 109 ? 15.016 11.691 -11.419 1.00 15.87 108 ASP A N 1
ATOM 794 C CA . ASP A 1 109 ? 13.674 12.262 -11.322 1.00 16.75 108 ASP A CA 1
ATOM 795 C C . ASP A 1 109 ? 13.000 12.088 -9.971 1.00 15.53 108 ASP A C 1
ATOM 796 O O . ASP A 1 109 ? 12.136 12.876 -9.605 1.00 15.02 108 ASP A O 1
ATOM 801 N N . THR A 1 110 ? 13.419 11.080 -9.221 1.00 13.63 109 THR A N 1
ATOM 802 C CA . THR A 1 110 ? 12.703 10.676 -8.029 1.00 15.05 109 THR A CA 1
ATOM 803 C C . THR A 1 110 ? 13.715 10.161 -7.021 1.00 13.78 109 THR A C 1
ATOM 804 O O . THR A 1 110 ? 14.527 9.308 -7.342 1.00 12.79 109 THR A O 1
ATOM 808 N N . VAL A 1 111 ? 13.679 10.705 -5.805 1.00 12.25 110 VAL A N 1
ATOM 809 C CA . VAL A 1 111 ? 14.472 10.161 -4.694 1.00 12.35 110 VAL A CA 1
ATOM 810 C C . VAL A 1 111 ? 13.531 9.859 -3.548 1.00 12.94 110 VAL A C 1
ATOM 811 O O . VAL A 1 111 ? 12.848 10.756 -3.072 1.00 14.28 110 VAL A O 1
ATOM 815 N N . ILE A 1 112 ? 13.461 8.591 -3.145 1.00 11.74 111 ILE A N 1
ATOM 816 C CA . ILE A 1 112 ? 12.570 8.134 -2.069 1.00 12.45 111 ILE A CA 1
ATOM 817 C C . ILE A 1 112 ? 13.437 8.056 -0.803 1.00 12.56 111 ILE A C 1
ATOM 818 O O . ILE A 1 112 ? 14.506 7.464 -0.821 1.00 13.01 111 ILE A O 1
ATOM 823 N N . ASN A 1 113 ? 12.991 8.691 0.283 1.00 11.91 112 ASN A N 1
ATOM 824 C CA . ASN A 1 113 ? 13.672 8.527 1.568 1.00 12.66 112 ASN A CA 1
ATOM 825 C C . ASN A 1 113 ? 12.740 7.898 2.590 1.00 11.96 112 ASN A C 1
ATOM 826 O O . ASN A 1 113 ? 11.589 8.320 2.713 1.00 12.52 112 ASN A O 1
ATOM 831 N N . LEU A 1 114 ? 13.230 6.862 3.279 1.00 12.42 113 LEU A N 1
ATOM 832 C CA . LEU A 1 114 ? 12.474 6.225 4.362 1.00 13.05 113 LEU A CA 1
ATOM 833 C C . LEU A 1 114 ? 12.848 6.856 5.694 1.00 13.57 113 LEU A C 1
ATOM 834 O O . LEU A 1 114 ? 13.956 6.661 6.190 1.00 15.31 113 LEU A O 1
ATOM 839 N N . ASN A 1 115 ? 11.908 7.627 6.245 1.00 13.84 114 ASN A N 1
ATOM 840 C CA . ASN A 1 115 ? 12.146 8.361 7.478 1.00 13.99 114 ASN A CA 1
ATOM 841 C C . ASN A 1 115 ? 11.559 7.631 8.687 1.00 13.72 114 ASN A C 1
ATOM 842 O O . ASN A 1 115 ? 10.368 7.743 8.988 1.00 14.96 114 ASN A O 1
ATOM 847 N N . VAL A 1 116 ? 12.408 6.858 9.350 1.00 13.84 115 VAL A N 1
ATOM 848 C CA . VAL A 1 116 ? 12.048 6.091 10.531 1.00 13.78 115 VAL A CA 1
ATOM 849 C C . VAL A 1 116 ? 12.780 6.736 11.710 1.00 13.89 115 VAL A C 1
ATOM 850 O O . VAL A 1 116 ? 13.964 7.057 11.601 1.00 14.47 115 VAL A O 1
ATOM 854 N N . PRO A 1 117 ? 12.089 6.926 12.852 1.00 14.00 116 PRO A N 1
ATOM 855 C CA . PRO A 1 117 ? 12.781 7.658 13.917 1.00 14.55 116 PRO A CA 1
ATOM 856 C C . PRO A 1 117 ? 14.040 6.965 14.395 1.00 14.33 116 PRO A C 1
ATOM 857 O O . PRO A 1 117 ? 14.080 5.723 14.469 1.00 14.35 116 PRO A O 1
ATOM 861 N N . PHE A 1 118 ? 15.050 7.773 14.722 1.00 15.47 117 PHE A N 1
ATOM 862 C CA . PHE A 1 118 ? 16.310 7.289 15.277 1.00 15.00 117 PHE A CA 1
ATOM 863 C C . PHE A 1 118 ? 16.125 6.237 16.385 1.00 15.24 117 PHE A C 1
ATOM 864 O O . PHE A 1 118 ? 16.782 5.192 16.361 1.00 15.27 117 PHE A O 1
ATOM 872 N N . GLU A 1 119 ? 15.240 6.518 17.342 1.00 15.04 118 GLU A N 1
ATOM 873 C CA . GLU A 1 119 ? 15.067 5.629 18.487 1.00 16.03 118 GLU A CA 1
ATOM 874 C C . GLU A 1 119 ? 14.521 4.285 18.057 1.00 15.45 118 GLU A C 1
ATOM 875 O O . GLU A 1 119 ? 14.855 3.263 18.638 1.00 16.06 118 GLU A O 1
ATOM 881 N N . VAL A 1 120 ? 13.675 4.286 17.035 1.00 13.93 119 VAL A N 1
ATOM 882 C CA . VAL A 1 120 ? 13.127 3.040 16.494 1.00 13.93 119 VAL A CA 1
ATOM 883 C C . VAL A 1 120 ? 14.188 2.199 15.790 1.00 13.88 119 VAL A C 1
ATOM 884 O O . VAL A 1 120 ? 14.310 0.990 16.033 1.00 14.31 119 VAL A O 1
ATOM 888 N N . ILE A 1 121 ? 14.965 2.834 14.928 1.00 14.88 120 ILE A N 1
ATOM 889 C CA . ILE A 1 121 ? 16.084 2.154 14.262 1.00 15.18 120 ILE A CA 1
ATOM 890 C C . ILE A 1 121 ? 17.118 1.626 15.270 1.00 14.52 120 ILE A C 1
ATOM 891 O O . ILE A 1 121 ? 17.561 0.487 15.171 1.00 15.22 120 ILE A O 1
ATOM 896 N N . LYS A 1 122 ? 17.467 2.446 16.261 1.00 14.65 121 LYS A N 1
ATOM 897 C CA . LYS A 1 122 ? 18.432 2.012 17.277 1.00 15.57 121 LYS A CA 1
ATOM 898 C C . LYS A 1 122 ? 17.919 0.780 18.024 1.00 15.58 121 LYS A C 1
ATOM 899 O O . LYS A 1 122 ? 18.661 -0.187 18.239 1.00 15.53 121 LYS A O 1
ATOM 905 N N . GLN A 1 123 ? 16.639 0.822 18.397 1.00 15.99 122 GLN A N 1
ATOM 906 C CA . GLN A 1 123 ? 15.981 -0.313 19.045 1.00 17.87 122 GLN A CA 1
ATOM 907 C C . GLN A 1 123 ? 16.043 -1.572 18.164 1.00 16.18 122 GLN A C 1
ATOM 908 O O . GLN A 1 123 ? 16.396 -2.650 18.635 1.00 17.36 122 GLN A O 1
ATOM 914 N N . ARG A 1 124 ? 15.727 -1.439 16.878 1.00 15.68 123 ARG A N 1
ATOM 915 C CA . ARG A 1 124 ? 15.758 -2.587 15.966 1.00 15.12 123 ARG A CA 1
ATOM 916 C C . ARG A 1 124 ? 17.159 -3.166 15.861 1.00 14.33 123 ARG A C 1
ATOM 917 O O . ARG A 1 124 ? 17.352 -4.393 15.819 1.00 14.46 123 ARG A O 1
ATOM 925 N N . LEU A 1 125 ? 18.139 -2.260 15.758 1.00 13.28 124 LEU A N 1
ATOM 926 C CA . LEU A 1 125 ? 19.520 -2.685 15.532 1.00 13.11 124 LEU A CA 1
ATOM 927 C C . LEU A 1 125 ? 20.242 -3.259 16.767 1.00 12.69 124 LEU A C 1
ATOM 928 O O . LEU A 1 125 ? 21.291 -3.890 16.627 1.00 12.51 124 LEU A O 1
ATOM 933 N N . THR A 1 126 ? 19.678 -3.026 17.957 1.00 12.70 125 THR A N 1
ATOM 934 C CA . THR A 1 126 ? 20.285 -3.504 19.218 1.00 12.74 125 THR A CA 1
ATOM 935 C C . THR A 1 126 ? 19.451 -4.594 19.886 1.00 13.54 125 THR A C 1
ATOM 936 O O . THR A 1 126 ? 19.697 -4.950 21.051 1.00 12.90 125 THR A O 1
ATOM 940 N N . ALA A 1 127 ? 18.492 -5.158 19.154 1.00 12.72 126 ALA A N 1
ATOM 941 C CA . ALA A 1 127 ? 17.516 -6.091 19.732 1.00 12.58 126 ALA A CA 1
ATOM 942 C C . ALA A 1 127 ? 18.052 -7.505 19.936 1.00 12.88 126 ALA A C 1
ATOM 943 O O . ALA A 1 127 ? 17.448 -8.276 20.695 1.00 13.17 126 ALA A O 1
ATOM 945 N N . ARG A 1 128 ? 19.132 -7.867 19.237 1.00 13.13 127 ARG A N 1
ATOM 946 C CA . ARG A 1 128 ? 19.548 -9.278 19.164 1.00 14.24 127 ARG A CA 1
ATOM 947 C C . ARG A 1 128 ? 20.488 -9.686 20.302 1.00 13.54 127 ARG A C 1
ATOM 948 O O . ARG A 1 128 ? 21.503 -9.018 20.551 1.00 13.65 127 ARG A O 1
ATOM 956 N N . TRP A 1 129 ? 20.138 -10.778 20.977 1.00 13.70 128 TRP A N 1
ATOM 957 C CA . TRP A 1 129 ? 20.960 -11.375 22.038 1.00 14.05 128 TRP A CA 1
ATOM 958 C C . TRP A 1 129 ? 21.140 -12.840 21.732 1.00 14.60 128 TRP A C 1
ATOM 959 O O . TRP A 1 129 ? 20.238 -13.463 21.164 1.00 14.75 128 TRP A O 1
ATOM 970 N N . ILE A 1 130 ? 22.301 -13.389 22.076 1.00 14.04 129 ILE A N 1
ATOM 971 C CA . ILE A 1 130 ? 22.642 -14.767 21.705 1.00 15.12 129 ILE A CA 1
ATOM 972 C C . ILE A 1 130 ? 22.996 -15.598 22.945 1.00 14.60 129 ILE A C 1
ATOM 973 O O . ILE A 1 130 ? 23.635 -15.074 23.865 1.00 14.67 129 ILE A O 1
ATOM 978 N N . HIS A 1 131 ? 22.587 -16.872 22.962 1.00 14.46 130 HIS A N 1
ATOM 979 C CA . HIS A 1 131 ? 23.163 -17.825 23.910 1.00 15.17 130 HIS A CA 1
ATOM 980 C C . HIS A 1 131 ? 24.358 -18.494 23.217 1.00 16.45 130 HIS A C 1
ATOM 981 O O . HIS A 1 131 ? 24.172 -19.297 22.310 1.00 16.33 130 HIS A O 1
ATOM 988 N N . PRO A 1 132 ? 25.589 -18.123 23.620 1.00 18.53 131 PRO A N 1
ATOM 989 C CA . PRO A 1 132 ? 26.802 -18.538 22.882 1.00 20.10 131 PRO A CA 1
ATOM 990 C C . PRO A 1 132 ? 26.951 -20.046 22.626 1.00 20.75 131 PRO A C 1
ATOM 991 O O . PRO A 1 132 ? 27.251 -20.441 21.504 1.00 21.23 131 PRO A O 1
ATOM 995 N N . ALA A 1 133 ? 26.724 -20.878 23.641 1.00 21.18 132 ALA A N 1
ATOM 996 C CA . ALA A 1 133 ? 26.975 -22.321 23.505 1.00 21.17 132 ALA A CA 1
ATOM 997 C C . ALA A 1 133 ? 26.103 -22.996 22.444 1.00 20.43 132 ALA A C 1
ATOM 998 O O . ALA A 1 133 ? 26.600 -23.803 21.642 1.00 22.20 132 ALA A O 1
ATOM 1000 N N . SER A 1 134 ? 24.813 -22.658 22.429 1.00 19.30 133 SER A N 1
ATOM 1001 C CA . SER A 1 134 ? 23.845 -23.295 21.529 1.00 17.92 133 SER A CA 1
ATOM 1002 C C . SER A 1 134 ? 23.669 -22.521 20.228 1.00 17.08 133 SER A C 1
ATOM 1003 O O . SER A 1 134 ? 23.208 -23.079 19.224 1.00 16.52 133 SER A O 1
ATOM 1006 N N . GLY A 1 135 ? 23.973 -21.222 20.283 1.00 16.12 134 GLY A N 1
ATOM 1007 C CA . GLY A 1 135 ? 23.716 -20.296 19.181 1.00 14.75 134 GLY A CA 1
ATOM 1008 C C . GLY A 1 135 ? 22.283 -19.809 19.112 1.00 14.57 134 GLY A C 1
ATOM 1009 O O . GLY A 1 135 ? 21.903 -19.132 18.152 1.00 14.70 134 GLY A O 1
ATOM 1010 N N . ARG A 1 136 ? 21.478 -20.104 20.133 1.00 13.41 135 ARG A N 1
ATOM 1011 C CA . ARG A 1 136 ? 20.093 -19.618 20.148 1.00 13.08 135 ARG A CA 1
ATOM 1012 C C . ARG A 1 136 ? 20.025 -18.09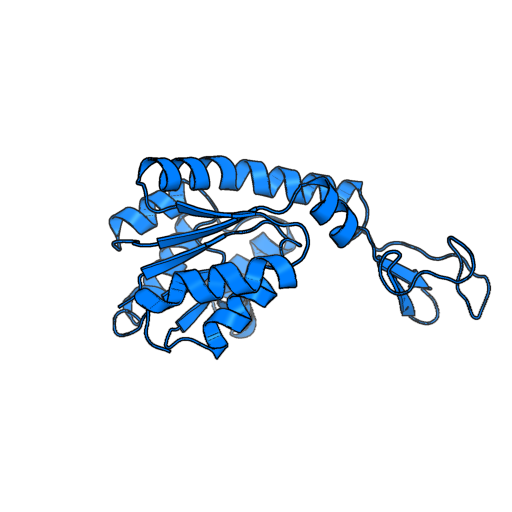9 20.131 1.00 12.63 135 ARG A C 1
ATOM 1013 O O . ARG A 1 136 ? 20.739 -17.438 20.885 1.00 13.34 135 ARG A O 1
ATOM 1021 N N . VAL A 1 137 ? 19.139 -17.582 19.279 1.00 12.29 136 VAL A N 1
ATOM 1022 C CA . VAL A 1 137 ? 18.920 -16.155 19.106 1.00 12.91 136 VAL A CA 1
ATOM 1023 C C . VAL A 1 137 ? 17.649 -15.715 19.803 1.00 12.05 136 VAL A C 1
ATOM 1024 O O . VAL A 1 137 ? 16.587 -16.369 19.702 1.00 12.78 136 VAL A O 1
ATOM 1028 N N . TYR A 1 138 ? 17.749 -14.590 20.506 1.00 11.85 137 TYR A N 1
ATOM 1029 C CA . TYR A 1 138 ? 16.582 -13.934 21.081 1.00 12.98 137 TYR A CA 1
ATOM 1030 C C . TYR A 1 138 ? 16.538 -12.512 20.571 1.00 14.30 137 TYR A C 1
ATOM 1031 O O . TYR A 1 138 ? 17.566 -11.885 20.413 1.00 16.10 137 TYR A O 1
ATOM 1040 N N . ASN A 1 139 ? 15.352 -12.013 20.283 1.00 15.99 138 ASN A N 1
ATOM 1041 C CA . AS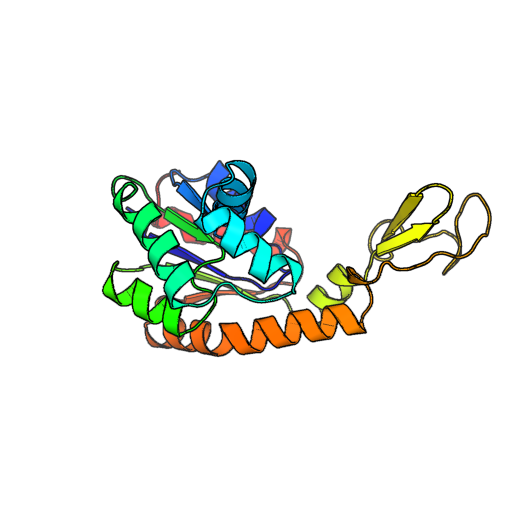N A 1 139 ? 15.196 -10.635 19.863 1.00 17.52 138 ASN A CA 1
ATOM 1042 C C . ASN A 1 139 ? 14.226 -10.023 20.828 1.00 19.13 138 ASN A C 1
ATOM 1043 O O . ASN A 1 139 ? 13.085 -10.488 20.935 1.00 20.71 138 ASN A O 1
ATOM 1048 N N . ILE A 1 140 ? 14.670 -9.028 21.584 1.00 20.22 139 ILE A N 1
ATOM 1049 C CA . ILE A 1 140 ? 13.856 -8.576 22.710 1.00 22.17 139 ILE A CA 1
ATOM 1050 C C . ILE A 1 140 ? 12.525 -7.935 22.270 1.00 22.99 139 ILE A C 1
ATOM 1051 O O . ILE A 1 140 ? 11.595 -7.813 23.067 1.00 23.62 139 ILE A O 1
ATOM 1056 N N . GLU A 1 141 ? 12.439 -7.574 20.993 1.00 24.02 140 GLU A N 1
ATOM 1057 C CA . GLU A 1 141 ? 11.184 -7.119 20.391 1.00 25.63 140 GLU A CA 1
ATOM 1058 C C . GLU A 1 141 ? 10.259 -8.268 19.948 1.00 25.86 140 GLU A C 1
ATOM 1059 O O . GLU A 1 141 ? 9.031 -8.144 20.050 1.00 27.20 140 GLU A O 1
ATOM 1065 N N . PHE A 1 142 ? 10.835 -9.377 19.472 1.00 25.25 141 PHE A N 1
ATOM 1066 C CA . PHE A 1 142 ? 10.063 -10.423 18.768 1.00 24.95 141 PHE A CA 1
ATOM 1067 C C . PHE A 1 142 ? 9.997 -11.798 19.433 1.00 24.04 141 PHE A C 1
ATOM 1068 O O . PHE A 1 142 ? 8.976 -12.478 19.346 1.00 24.58 141 PHE A O 1
ATOM 1076 N N . ASN A 1 143 ? 11.102 -12.239 20.029 1.00 21.82 142 ASN A N 1
ATOM 1077 C CA . ASN A 1 143 ? 11.112 -13.449 20.847 1.00 21.03 142 ASN A CA 1
ATOM 1078 C C . ASN A 1 143 ? 12.047 -13.233 22.029 1.00 19.75 142 ASN A C 1
ATOM 1079 O O . ASN A 1 143 ? 13.139 -13.795 22.073 1.00 20.08 142 ASN A O 1
ATOM 1084 N N . PRO A 1 144 ? 11.624 -12.405 22.993 1.00 18.95 143 PRO A N 1
ATOM 1085 C CA . PRO A 1 144 ? 12.484 -12.233 24.145 1.00 18.38 143 PRO A CA 1
ATOM 1086 C C . PRO A 1 144 ? 12.594 -13.520 24.961 1.00 17.99 143 PRO A C 1
ATOM 1087 O O . PRO A 1 144 ? 11.753 -14.423 24.835 1.00 18.47 143 PRO A O 1
ATOM 1091 N N . PRO A 1 145 ? 13.638 -13.618 25.791 1.00 17.25 144 PRO A N 1
ATOM 1092 C CA . PRO A 1 145 ? 13.769 -14.775 26.667 1.00 17.63 144 PRO A CA 1
ATOM 1093 C C . PRO A 1 145 ? 12.671 -14.740 27.733 1.00 18.29 144 PRO A C 1
ATOM 1094 O O . PRO A 1 145 ? 12.108 -13.676 28.001 1.00 19.08 144 PRO A O 1
ATOM 1098 N N . LYS A 1 146 ? 12.377 -15.899 28.321 1.00 18.59 145 LYS A N 1
ATOM 1099 C CA . LYS A 1 146 ? 11.326 -15.997 29.343 1.00 19.91 145 LYS A CA 1
ATOM 1100 C C . LYS A 1 146 ? 11.748 -15.228 30.590 1.00 19.70 145 LYS A C 1
ATOM 1101 O O . LYS A 1 146 ? 10.905 -14.628 31.256 1.00 20.94 145 LYS A O 1
ATOM 1107 N N . THR A 1 147 ? 13.051 -15.261 30.885 1.00 19.56 146 THR A N 1
ATOM 1108 C CA . THR A 1 147 ? 13.673 -14.476 31.948 1.00 19.38 146 THR A CA 1
ATOM 1109 C C . THR A 1 147 ? 14.712 -13.540 31.320 1.00 18.72 146 THR A C 1
ATOM 1110 O O . THR A 1 147 ? 15.554 -13.974 30.528 1.00 18.08 146 THR A O 1
ATOM 1114 N N . VAL A 1 148 ? 14.665 -12.269 31.706 1.00 19.29 147 VAL A N 1
ATOM 1115 C CA . VAL A 1 148 ? 15.555 -11.246 31.155 1.00 18.58 147 VAL A CA 1
ATOM 1116 C C . VAL A 1 148 ? 17.017 -11.681 31.243 1.00 18.23 147 VAL A C 1
ATOM 1117 O O . VAL A 1 148 ? 17.470 -12.118 32.298 1.00 18.21 147 VAL A O 1
ATOM 1121 N N . GLY A 1 149 ? 17.746 -11.589 30.123 1.00 17.03 148 GLY A N 1
ATOM 1122 C CA . GLY A 1 149 ? 19.194 -11.768 30.123 1.00 16.73 148 GLY A CA 1
ATOM 1123 C C . GLY A 1 149 ? 19.723 -13.188 30.182 1.00 15.76 148 GLY A C 1
ATOM 1124 O O . GLY A 1 149 ? 20.928 -13.389 30.210 1.00 16.35 148 GLY A O 1
ATOM 1125 N N . ILE A 1 150 ? 18.831 -14.175 30.198 1.00 15.55 149 ILE A N 1
ATOM 1126 C CA . ILE A 1 150 ? 19.263 -15.569 30.306 1.00 15.50 149 ILE A CA 1
ATOM 1127 C C . ILE A 1 150 ? 18.545 -16.503 29.329 1.00 13.92 149 ILE A C 1
ATOM 1128 O O . ILE A 1 150 ? 17.415 -16.248 28.886 1.00 14.55 149 ILE A O 1
ATOM 1133 N N . ASP A 1 151 ? 19.251 -17.564 28.986 1.00 13.67 150 ASP A N 1
ATOM 1134 C CA . ASP A 1 151 ? 18.766 -18.559 28.036 1.00 14.06 150 ASP A CA 1
ATOM 1135 C C . ASP A 1 151 ? 17.638 -19.430 28.616 1.00 15.03 150 ASP A C 1
ATOM 1136 O O . ASP A 1 151 ? 17.712 -19.867 29.773 1.00 15.00 150 ASP A O 1
ATOM 1141 N N . ASP A 1 152 ? 16.607 -19.675 27.800 1.00 14.30 151 ASP A N 1
ATOM 1142 C CA . ASP A 1 152 ? 15.421 -20.435 28.233 1.00 15.75 151 ASP A CA 1
ATOM 1143 C C . ASP A 1 152 ? 15.721 -21.870 28.637 1.00 16.48 151 ASP A C 1
ATOM 1144 O O . ASP A 1 152 ? 15.023 -22.420 29.487 1.00 17.70 151 ASP A O 1
ATOM 1149 N N . LEU A 1 153 ? 16.720 -22.491 28.017 1.00 17.52 152 LEU A N 1
ATOM 1150 C CA . LEU A 1 153 ? 16.959 -23.917 28.237 1.00 18.86 152 LEU A CA 1
ATOM 1151 C C . LEU A 1 153 ? 18.015 -24.174 29.312 1.00 18.86 152 LEU A C 1
ATOM 1152 O O . LEU A 1 153 ? 17.949 -25.190 30.026 1.00 19.43 152 LEU A O 1
ATOM 1157 N N . THR A 1 154 ? 18.976 -23.266 29.458 1.00 18.66 153 THR A N 1
ATOM 1158 C CA . THR A 1 154 ? 20.103 -23.497 30.373 1.00 19.09 153 THR A CA 1
ATOM 1159 C C . THR A 1 154 ? 20.124 -22.567 31.580 1.00 19.27 153 THR A C 1
ATOM 1160 O O . THR A 1 154 ? 20.789 -22.867 32.592 1.00 20.19 153 THR A O 1
ATOM 1164 N N . GLY A 1 155 ? 19.443 -21.433 31.475 1.00 18.65 154 GLY A N 1
ATOM 1165 C CA . GLY A 1 155 ? 19.559 -20.372 32.472 1.00 18.68 154 GLY A CA 1
ATOM 1166 C C . GLY A 1 155 ? 20.894 -19.635 32.415 1.00 18.54 154 GLY A C 1
ATOM 1167 O O . GLY A 1 155 ? 21.173 -18.811 33.293 1.00 19.23 154 GLY A O 1
ATOM 1168 N N . GLU A 1 156 ? 21.697 -19.911 31.382 1.00 17.80 155 GLU A N 1
ATOM 1169 C CA . GLU A 1 156 ? 23.013 -19.267 31.198 1.00 18.31 155 GLU A CA 1
ATOM 1170 C C . GLU A 1 156 ? 22.860 -17.861 30.616 1.00 17.73 155 GLU A C 1
ATOM 1171 O O . GLU A 1 156 ? 21.860 -17.563 29.973 1.00 17.21 155 GLU A O 1
ATOM 1177 N N . PRO A 1 157 ? 23.845 -16.981 30.855 1.00 17.55 156 PRO A N 1
ATOM 1178 C CA . PRO A 1 157 ? 23.705 -15.605 30.362 1.00 17.21 156 PRO A CA 1
ATOM 1179 C C . PRO A 1 157 ? 23.675 -15.480 28.838 1.00 16.34 156 PRO A C 1
ATOM 1180 O O . PRO A 1 157 ? 24.307 -16.266 28.137 1.00 16.77 156 PRO A O 1
ATOM 1184 N N . LEU A 1 158 ? 22.915 -14.493 28.371 1.00 15.82 157 LEU A N 1
ATOM 1185 C CA . LEU A 1 158 ? 22.933 -14.075 26.968 1.00 15.69 157 LEU A CA 1
ATOM 1186 C C . LEU A 1 158 ? 23.966 -12.984 26.785 1.00 16.18 157 LEU A C 1
ATOM 1187 O O . LEU A 1 158 ? 24.262 -12.228 27.710 1.00 16.78 157 LEU A O 1
ATOM 1192 N N . ILE A 1 159 ? 24.516 -12.930 25.578 1.00 16.48 158 ILE A N 1
ATOM 1193 C CA . ILE A 1 159 ? 25.494 -11.912 25.208 1.00 17.28 158 ILE A CA 1
ATOM 1194 C C . ILE A 1 159 ? 25.022 -11.209 23.949 1.00 17.08 158 ILE A C 1
ATOM 1195 O O . ILE A 1 159 ? 24.216 -11.740 23.185 1.00 16.79 158 ILE A O 1
ATOM 1200 N N . GLN A 1 160 ? 25.560 -10.023 23.724 1.00 16.65 159 GLN A N 1
ATOM 1201 C CA . GLN A 1 160 ? 25.305 -9.299 22.493 1.00 16.84 159 GLN A CA 1
ATOM 1202 C C . GLN A 1 160 ? 26.594 -9.282 21.697 1.00 17.48 159 GLN A C 1
ATOM 1203 O O . GLN A 1 160 ? 27.658 -8.978 22.260 1.00 18.37 159 GLN A O 1
ATOM 1209 N N . ARG A 1 161 ? 26.501 -9.616 20.406 1.00 18.10 160 ARG A N 1
ATOM 1210 C CA . ARG A 1 161 ? 27.650 -9.499 19.495 1.00 19.56 160 ARG A CA 1
ATOM 1211 C C . ARG A 1 161 ? 28.015 -8.026 19.302 1.00 19.26 160 ARG A C 1
ATOM 1212 O O . ARG A 1 161 ? 27.164 -7.154 19.454 1.00 17.72 160 ARG A O 1
ATOM 1220 N N . GLU A 1 162 ? 29.286 -7.754 18.992 1.00 19.74 161 GLU A N 1
ATOM 1221 C CA . GLU A 1 162 ? 29.780 -6.375 18.958 1.00 20.53 161 GLU A CA 1
ATOM 1222 C C . GLU A 1 162 ? 28.954 -5.488 18.025 1.00 19.86 161 GLU A C 1
ATOM 1223 O O . GLU A 1 162 ? 28.650 -4.339 18.359 1.00 19.58 161 GLU A O 1
ATOM 1229 N N . ASP A 1 163 ? 28.559 -6.034 16.878 1.00 19.77 162 ASP A N 1
ATOM 1230 C CA . ASP A 1 163 ? 27.811 -5.245 15.890 1.00 20.25 162 ASP A CA 1
ATOM 1231 C C . ASP A 1 163 ? 26.393 -4.863 16.314 1.00 18.91 162 ASP A C 1
ATOM 1232 O O . ASP A 1 163 ? 25.744 -4.034 15.679 1.00 19.28 162 ASP A O 1
ATOM 1237 N N . ASP A 1 164 ? 25.925 -5.454 17.409 1.00 17.05 163 ASP A N 1
ATOM 1238 C CA . ASP A 1 164 ? 24.579 -5.212 17.896 1.00 15.51 163 ASP A CA 1
ATOM 1239 C C . ASP A 1 164 ? 24.578 -4.396 19.179 1.00 15.02 163 ASP A C 1
ATOM 1240 O O . ASP A 1 164 ? 23.512 -4.085 19.701 1.00 14.01 163 ASP A O 1
ATOM 1245 N N . LYS A 1 165 ? 25.763 -4.051 19.684 1.00 15.30 164 LYS A N 1
ATOM 1246 C CA . LYS A 1 165 ? 25.818 -3.281 20.928 1.00 15.57 164 LYS A CA 1
ATOM 1247 C C . LYS A 1 165 ? 25.452 -1.825 20.682 1.00 15.54 164 LYS A C 1
ATOM 1248 O O . LYS A 1 165 ? 25.746 -1.299 19.611 1.00 15.40 164 LYS A O 1
ATOM 1254 N N . PRO A 1 166 ? 24.795 -1.167 21.662 1.00 15.88 165 PRO A N 1
ATOM 1255 C CA . PRO A 1 166 ? 24.365 0.238 21.477 1.00 16.69 165 PRO A CA 1
ATOM 1256 C C . PRO A 1 166 ? 25.489 1.194 21.065 1.00 17.23 165 PRO A C 1
ATOM 1257 O O . PRO A 1 166 ? 25.270 2.030 20.186 1.00 16.53 165 PRO A O 1
ATOM 1261 N N . GLU A 1 167 ? 26.679 1.074 21.653 1.00 17.99 166 GLU A N 1
ATOM 1262 C CA . GLU A 1 167 ? 27.807 1.944 21.278 1.00 19.42 166 GLU A CA 1
ATOM 1263 C C . GLU A 1 167 ? 28.156 1.841 19.794 1.00 18.50 166 GLU A C 1
ATOM 1264 O O . GLU A 1 167 ? 28.391 2.857 19.117 1.00 18.86 166 GLU A O 1
ATOM 1270 N N . THR A 1 168 ? 28.162 0.616 19.285 1.00 17.66 167 THR A N 1
ATOM 1271 C CA . THR A 1 168 ? 28.538 0.336 17.907 1.00 16.79 167 THR A CA 1
ATOM 1272 C C . THR A 1 168 ? 27.442 0.884 16.990 1.00 15.62 167 THR A C 1
ATOM 1273 O O . THR A 1 168 ? 27.730 1.539 15.989 1.00 15.41 167 THR A O 1
ATOM 1277 N N . VAL A 1 169 ? 26.194 0.637 17.370 1.00 14.37 168 VAL A N 1
ATOM 1278 C CA . VAL A 1 169 ? 25.034 1.056 16.584 1.00 14.50 168 VAL A CA 1
ATOM 1279 C C . VAL A 1 169 ? 24.921 2.574 16.511 1.00 14.83 168 VAL A C 1
ATOM 1280 O O . VAL A 1 169 ? 24.683 3.137 15.438 1.00 15.26 168 VAL A O 1
ATOM 1284 N N . ILE A 1 170 ? 25.091 3.247 17.640 1.00 14.99 169 ILE A N 1
ATOM 1285 C CA . ILE A 1 170 ? 25.033 4.704 17.683 1.00 16.50 169 ILE A CA 1
ATOM 1286 C C . ILE A 1 170 ? 26.090 5.327 16.764 1.00 16.61 169 ILE A C 1
ATOM 1287 O O . ILE A 1 170 ? 25.788 6.269 16.035 1.00 16.16 169 ILE A O 1
ATOM 1292 N N . LYS A 1 171 ? 27.310 4.795 16.771 1.00 16.78 170 LYS A N 1
ATOM 1293 C CA . LYS A 1 171 ? 28.384 5.296 15.908 1.00 17.56 170 LYS A CA 1
ATOM 1294 C C . LYS A 1 171 ? 28.029 5.081 14.434 1.00 16.76 170 LYS A C 1
ATOM 1295 O O . LYS A 1 171 ? 28.283 5.946 13.574 1.00 16.73 170 LYS A O 1
ATOM 1301 N N . ARG A 1 172 ? 27.410 3.944 14.139 1.00 15.59 171 ARG A N 1
ATOM 1302 C CA . ARG A 1 172 ? 27.051 3.611 12.769 1.00 15.39 171 ARG A CA 1
ATOM 1303 C C . ARG A 1 172 ? 25.987 4.568 12.244 1.00 14.56 171 ARG A C 1
ATOM 1304 O O . ARG A 1 172 ? 26.085 5.069 11.120 1.00 14.79 171 ARG A O 1
ATOM 1312 N N . LEU A 1 173 ? 24.974 4.813 13.065 1.00 14.11 172 LEU A N 1
ATOM 1313 C CA . LEU A 1 173 ? 23.889 5.709 12.715 1.00 14.52 172 LEU A CA 1
ATOM 1314 C C . LEU A 1 173 ? 24.361 7.150 12.607 1.00 15.54 172 LEU A C 1
ATOM 1315 O O . LEU A 1 173 ? 23.874 7.895 11.750 1.00 15.54 172 LEU A O 1
ATOM 1320 N N . LYS A 1 174 ? 25.286 7.557 13.474 1.00 15.90 173 LYS A N 1
ATOM 1321 C CA . LYS A 1 174 ? 25.796 8.932 13.395 1.00 18.02 173 LYS A CA 1
ATOM 1322 C C . LYS A 1 174 ? 26.602 9.143 12.117 1.00 16.71 173 LYS A C 1
ATOM 1323 O O . LYS A 1 174 ? 26.461 10.192 11.457 1.00 16.09 173 LYS A O 1
ATOM 1329 N N . ALA A 1 175 ? 27.414 8.152 11.742 1.00 15.71 174 ALA A N 1
ATOM 1330 C CA . ALA A 1 175 ? 28.167 8.215 10.478 1.00 15.57 174 ALA A CA 1
ATOM 1331 C C . ALA A 1 175 ? 27.181 8.308 9.313 1.00 15.46 174 ALA A C 1
ATOM 1332 O O . ALA A 1 175 ? 27.350 9.145 8.413 1.00 15.70 174 ALA A O 1
ATOM 1334 N N . TYR A 1 176 ? 26.127 7.493 9.346 1.00 15.14 175 TYR A N 1
ATOM 1335 C CA . TYR A 1 176 ? 25.153 7.522 8.272 1.00 15.96 175 TYR A CA 1
ATOM 1336 C C . TYR A 1 176 ? 24.495 8.891 8.158 1.00 16.18 175 TYR A C 1
ATOM 1337 O O . TYR A 1 176 ? 24.327 9.417 7.039 1.00 15.25 175 TYR A O 1
ATOM 1346 N N . GLU A 1 177 ? 24.117 9.465 9.293 1.00 16.31 176 GLU A N 1
ATOM 1347 C CA . GLU A 1 177 ? 23.464 10.771 9.306 1.00 18.19 176 GLU A CA 1
ATOM 1348 C C . GLU A 1 177 ? 24.406 11.846 8.766 1.00 17.04 176 GLU A C 1
ATOM 1349 O O . GLU A 1 177 ? 23.988 12.705 7.974 1.00 16.75 176 GLU A O 1
ATOM 1355 N N . ASP A 1 178 ? 25.673 11.794 9.169 1.00 16.96 177 ASP A N 1
ATOM 1356 C CA . ASP A 1 178 ? 26.632 12.816 8.742 1.00 18.38 177 ASP A CA 1
ATOM 1357 C C . ASP A 1 178 ? 26.812 12.773 7.234 1.00 18.13 177 ASP A C 1
ATOM 1358 O O . ASP A 1 178 ? 26.912 13.825 6.593 1.00 19.11 177 ASP A O 1
ATOM 1363 N N . GLN A 1 179 ? 26.846 11.562 6.671 1.00 17.61 178 GLN A N 1
ATOM 1364 C CA . GLN A 1 179 ? 27.058 11.360 5.237 1.00 17.41 178 GLN A CA 1
ATOM 1365 C C . GLN A 1 179 ? 25.854 11.788 4.418 1.00 17.30 178 GLN A C 1
ATOM 1366 O O . GLN A 1 179 ? 26.017 12.411 3.365 1.00 15.98 178 GLN A O 1
ATOM 1372 N N . THR A 1 180 ? 24.656 11.481 4.893 1.00 16.74 179 THR A N 1
ATOM 1373 C CA . THR A 1 180 ? 23.485 11.623 4.042 1.00 17.65 179 THR A CA 1
ATOM 1374 C C . THR A 1 180 ? 22.643 12.879 4.276 1.00 18.09 179 THR A C 1
ATOM 1375 O O . THR A 1 180 ? 21.898 13.278 3.395 1.00 16.42 179 THR A O 1
ATOM 1379 N N . LYS A 1 181 ? 22.748 13.507 5.445 1.00 17.91 180 LYS A N 1
ATOM 1380 C CA . LYS A 1 181 ? 22.046 14.780 5.673 1.00 19.02 180 LYS A CA 1
ATOM 1381 C C . LYS A 1 181 ? 22.257 15.761 4.502 1.00 17.18 180 LYS A C 1
ATOM 1382 O O . LYS A 1 181 ? 21.272 16.318 3.984 1.00 16.65 180 LYS A O 1
ATOM 1388 N N . PRO A 1 182 ? 23.521 15.979 4.099 1.00 16.92 181 PRO A N 1
ATOM 1389 C CA . PRO A 1 182 ? 23.760 16.863 2.934 1.00 16.43 181 PRO A CA 1
ATOM 1390 C C . PRO A 1 182 ? 23.149 16.344 1.624 1.00 15.37 181 PRO A C 1
ATOM 1391 O O . PRO A 1 182 ? 22.777 17.133 0.756 1.00 15.30 181 PRO A O 1
ATOM 1395 N N . VAL A 1 183 ? 23.041 15.028 1.485 1.00 13.53 182 VAL A N 1
ATOM 1396 C CA . VAL A 1 183 ? 22.457 14.444 0.266 1.00 13.34 182 VAL A CA 1
ATOM 1397 C C . VAL A 1 183 ? 20.947 14.696 0.220 1.00 12.97 182 VAL A C 1
ATOM 1398 O O . VAL A 1 183 ? 20.373 15.053 -0.820 1.00 11.82 182 VAL A O 1
ATOM 1402 N N . LEU A 1 184 ? 20.287 14.502 1.355 1.00 13.23 183 LEU A N 1
ATOM 1403 C CA . LEU A 1 184 ? 18.869 14.769 1.437 1.00 12.79 183 LEU A CA 1
ATOM 1404 C C . LEU A 1 184 ? 18.569 16.259 1.187 1.00 12.87 183 LEU A C 1
ATOM 1405 O O . LEU A 1 184 ? 17.592 16.578 0.500 1.00 13.26 183 LEU A O 1
ATOM 1410 N N . GLU A 1 185 ? 19.412 17.145 1.733 1.00 13.31 184 GLU A N 1
ATOM 1411 C CA . GLU A 1 185 ? 19.209 18.586 1.534 1.00 13.59 184 GLU A CA 1
ATOM 1412 C C . GLU A 1 185 ? 19.317 18.906 0.050 1.00 13.29 184 GLU A C 1
ATOM 1413 O O . GLU A 1 185 ? 18.534 19.701 -0.482 1.00 14.11 184 GLU A O 1
ATOM 1419 N N . TYR A 1 186 ? 20.288 18.273 -0.604 1.00 13.05 185 TYR A N 1
ATOM 1420 C CA . TYR A 1 186 ? 20.554 18.487 -2.030 1.00 12.95 185 TYR A CA 1
ATOM 1421 C C . TYR A 1 186 ? 19.339 18.111 -2.875 1.00 12.79 185 TYR A C 1
ATOM 1422 O O . TYR A 1 186 ? 18.891 18.892 -3.731 1.00 12.87 185 TYR A O 1
ATOM 1431 N N . TYR A 1 187 ? 18.771 16.938 -2.598 1.00 11.65 186 TYR A N 1
ATOM 1432 C CA . TYR A 1 187 ? 17.625 16.467 -3.348 1.00 11.74 186 TYR A CA 1
ATOM 1433 C C . TYR A 1 187 ? 16.353 17.227 -2.979 1.00 12.55 186 TYR A C 1
ATOM 1434 O O . TYR A 1 187 ? 15.498 17.455 -3.828 1.00 11.92 186 TYR A O 1
ATOM 1443 N N . GLN A 1 188 ? 16.224 17.615 -1.710 1.00 12.75 187 GLN A N 1
ATOM 1444 C CA . GLN A 1 188 ? 15.056 18.375 -1.322 1.00 14.16 187 GLN A CA 1
ATOM 1445 C C . GLN A 1 188 ? 15.018 19.733 -2.030 1.00 13.12 187 GLN A C 1
ATOM 1446 O O . GLN A 1 188 ? 13.970 20.141 -2.529 1.00 13.45 187 GLN A O 1
ATOM 1452 N N . LYS A 1 189 ? 16.179 20.388 -2.089 1.00 13.33 188 LYS A N 1
ATOM 1453 C CA . LYS A 1 189 ? 16.279 21.676 -2.778 1.00 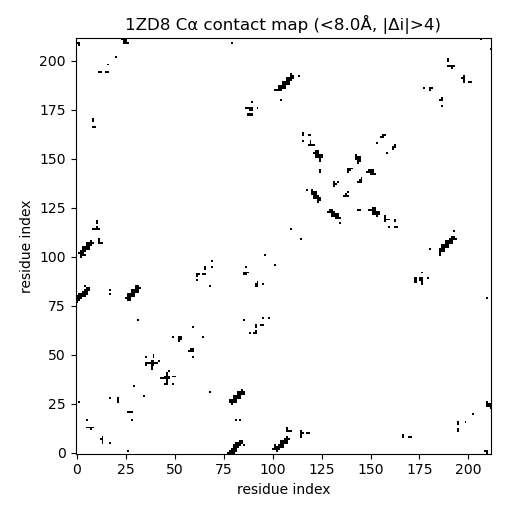13.25 188 LYS A CA 1
ATOM 1454 C C . LYS A 1 189 ? 15.961 21.526 -4.266 1.00 13.96 188 LYS A C 1
ATOM 1455 O O . LYS A 1 189 ? 15.367 22.431 -4.880 1.00 14.91 188 LYS A O 1
ATOM 1461 N N . LYS A 1 190 ? 16.339 20.398 -4.850 1.00 14.51 189 LYS A N 1
ATOM 1462 C CA . LYS A 1 190 ? 16.048 20.129 -6.259 1.00 14.97 189 LYS A CA 1
ATOM 1463 C C . LYS A 1 190 ? 14.589 19.755 -6.526 1.00 15.52 189 LYS A C 1
ATOM 1464 O O . LYS A 1 190 ? 14.157 19.663 -7.682 1.00 16.10 189 LYS A O 1
ATOM 1470 N N . GLY A 1 191 ? 13.838 19.509 -5.461 1.00 15.44 190 GLY A N 1
ATOM 1471 C CA . GLY A 1 191 ? 12.406 19.229 -5.568 1.00 15.59 190 GLY A CA 1
ATOM 1472 C C . GLY A 1 191 ? 12.039 17.809 -5.980 1.00 15.65 190 GLY A C 1
ATOM 1473 O O . GLY A 1 191 ? 10.902 17.565 -6.388 1.00 17.00 190 GLY A O 1
ATOM 1474 N N . VAL A 1 192 ? 12.979 16.869 -5.838 1.00 14.41 191 VAL A N 1
ATOM 1475 C CA . VAL A 1 192 ? 12.745 15.482 -6.271 1.00 13.62 191 VAL A CA 1
ATOM 1476 C C . VAL A 1 192 ? 12.660 14.510 -5.100 1.00 13.59 191 VAL A C 1
ATOM 1477 O O . VAL A 1 192 ? 12.452 13.310 -5.296 1.00 13.59 191 VAL A O 1
ATOM 1481 N N . LEU A 1 193 ? 12.811 15.026 -3.878 1.00 13.18 192 LEU A N 1
ATOM 1482 C CA . LEU A 1 193 ? 12.775 14.160 -2.677 1.00 13.49 192 LEU A CA 1
ATOM 1483 C C . LEU A 1 193 ? 11.359 13.848 -2.218 1.00 14.02 192 LEU A C 1
ATOM 1484 O O . LEU A 1 193 ? 10.606 14.772 -1.903 1.00 14.82 192 LEU A O 1
ATOM 1489 N N . GLU A 1 194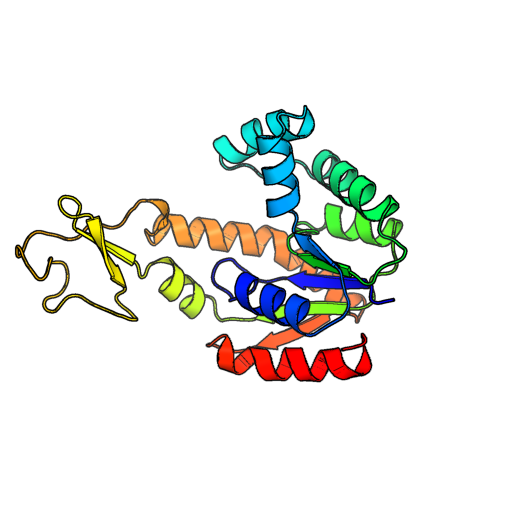 ? 11.002 12.557 -2.174 1.00 14.06 193 GLU A N 1
ATOM 1490 C CA . GLU A 1 194 ? 9.711 12.125 -1.633 1.00 14.56 193 GLU A CA 1
ATOM 1491 C C . GLU A 1 194 ? 9.988 11.348 -0.358 1.00 13.84 193 GLU A C 1
ATOM 1492 O O . GLU A 1 194 ? 10.694 10.347 -0.391 1.00 13.73 193 GLU A O 1
ATOM 1498 N N . THR A 1 195 ? 9.430 11.823 0.760 1.00 13.69 194 THR A N 1
ATOM 1499 C CA . THR A 1 195 ? 9.719 11.235 2.073 1.00 13.89 194 THR A CA 1
ATOM 1500 C C . THR A 1 195 ? 8.537 10.422 2.577 1.00 13.85 194 THR A C 1
ATOM 1501 O O . THR A 1 195 ? 7.388 10.853 2.452 1.00 14.45 194 THR A O 1
ATOM 1505 N N . PHE A 1 196 ? 8.833 9.234 3.111 1.00 13.11 195 PHE A N 1
ATOM 1506 C CA . PHE A 1 196 ? 7.820 8.356 3.678 1.00 13.82 195 PHE A CA 1
ATOM 1507 C C . PHE A 1 196 ? 8.201 8.091 5.113 1.00 13.68 195 PHE A C 1
ATOM 1508 O O . PHE A 1 196 ? 9.266 7.553 5.384 1.00 14.55 195 PHE A O 1
ATOM 1516 N N . SER A 1 197 ? 7.352 8.577 6.021 1.00 14.83 196 SER A N 1
ATOM 1517 C CA . SER A 1 197 ? 7.646 8.489 7.448 1.00 15.70 196 SER A CA 1
ATOM 1518 C C . SER A 1 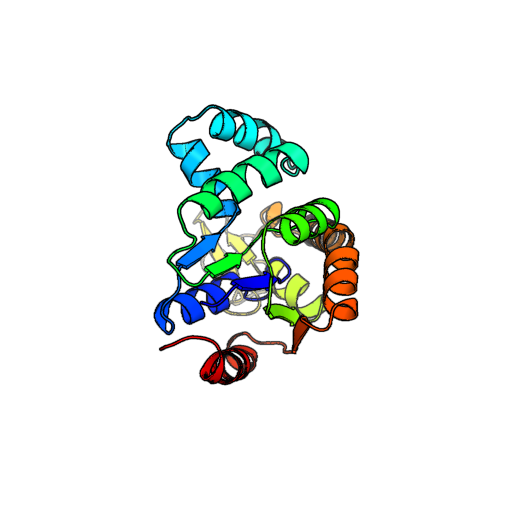197 ? 6.780 7.448 8.117 1.00 15.32 196 SER A C 1
ATOM 1519 O O . SER A 1 197 ? 5.597 7.337 7.833 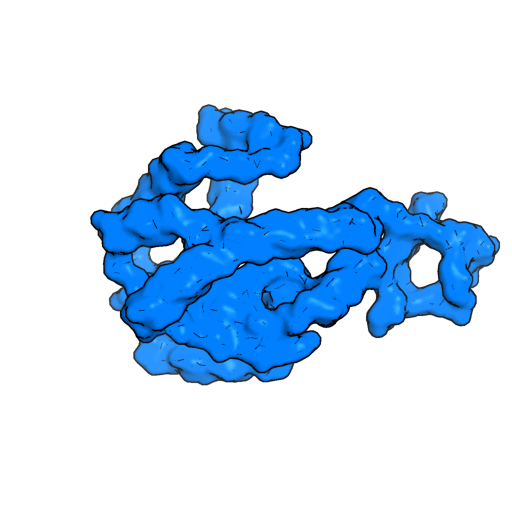1.00 16.25 196 SER A O 1
ATOM 1522 N N . GLY A 1 198 ? 7.378 6.691 9.024 1.00 15.23 197 GLY A N 1
ATOM 1523 C CA . GLY A 1 198 ? 6.637 5.662 9.738 1.00 15.53 197 GLY A CA 1
ATOM 1524 C C . GLY A 1 198 ? 7.535 4.867 10.655 1.00 14.96 197 GLY A C 1
ATOM 1525 O O . GLY A 1 198 ? 8.761 5.001 10.615 1.00 16.14 197 GLY A O 1
ATOM 1526 N N . THR A 1 199 ? 6.922 4.039 11.488 1.00 15.47 198 THR A N 1
ATOM 1527 C CA . THR A 1 199 ? 7.685 3.271 12.467 1.00 16.53 198 THR A CA 1
ATOM 1528 C C . THR A 1 199 ? 7.681 1.770 12.184 1.00 17.42 198 THR A C 1
ATOM 1529 O O . THR A 1 199 ? 8.304 1.010 12.930 1.00 18.23 198 THR A O 1
ATOM 1533 N N . GLU A 1 200 ? 6.965 1.341 11.142 1.00 17.16 199 GLU A N 1
ATOM 1534 C CA . GLU A 1 200 ? 6.943 -0.065 10.728 1.00 18.63 199 GLU A CA 1
ATOM 1535 C C . GLU A 1 200 ? 6.991 -0.102 9.214 1.00 16.42 199 GLU A C 1
ATOM 1536 O O . GLU A 1 200 ? 6.340 0.706 8.554 1.00 15.91 199 GLU A O 1
ATOM 1542 N N . THR A 1 201 ? 7.764 -1.038 8.679 1.00 15.77 200 THR A N 1
ATOM 1543 C CA . THR A 1 201 ? 7.900 -1.188 7.226 1.00 15.93 200 THR A CA 1
ATOM 1544 C C . THR A 1 201 ? 6.552 -1.421 6.557 1.00 16.36 200 THR A C 1
ATOM 1545 O O . THR A 1 201 ? 6.237 -0.807 5.536 1.00 15.66 200 THR A O 1
ATOM 1549 N N . ASN A 1 202 ? 5.727 -2.266 7.156 1.00 16.45 201 ASN A N 1
ATOM 1550 C CA . ASN A 1 202 ? 4.427 -2.557 6.559 1.00 17.88 201 ASN A CA 1
ATOM 1551 C C . ASN A 1 202 ? 3.428 -1.391 6.626 1.00 17.80 201 ASN A C 1
ATOM 1552 O O . ASN A 1 202 ? 2.429 -1.400 5.901 1.00 18.85 201 ASN A O 1
ATOM 1557 N N . LYS A 1 203 ? 3.698 -0.388 7.466 1.00 18.02 202 LYS A N 1
ATOM 1558 C CA . LYS A 1 203 ? 2.912 0.855 7.464 1.00 18.66 202 LYS A CA 1
ATOM 1559 C C . LYS A 1 203 ? 3.349 1.845 6.370 1.00 18.01 202 LYS A C 1
ATOM 1560 O O . LYS A 1 203 ? 2.532 2.632 5.862 1.00 19.00 202 LYS A O 1
ATOM 1566 N N . ILE A 1 204 ? 4.635 1.788 6.017 1.00 15.99 203 ILE A N 1
ATOM 1567 C CA . ILE A 1 204 ? 5.258 2.687 5.040 1.00 15.42 203 ILE A CA 1
ATOM 1568 C C . ILE A 1 204 ? 5.054 2.170 3.615 1.00 14.49 203 ILE A C 1
ATOM 1569 O O . ILE A 1 204 ? 4.755 2.945 2.697 1.00 14.14 203 ILE A O 1
ATOM 1574 N N . TRP A 1 205 ? 5.211 0.857 3.446 1.00 14.11 204 TRP A N 1
ATOM 1575 C CA . TRP A 1 205 ? 5.201 0.217 2.131 1.00 13.65 204 TRP A CA 1
ATOM 1576 C C . TRP A 1 205 ? 3.985 0.608 1.264 1.00 13.98 204 TRP A C 1
ATOM 1577 O O . TRP A 1 205 ? 4.171 0.961 0.103 1.00 12.86 204 TRP A O 1
ATOM 1588 N N . PRO A 1 206 ? 2.749 0.554 1.806 1.00 13.76 205 PRO A N 1
ATOM 1589 C CA . PRO A 1 206 ? 1.612 0.885 0.917 1.00 13.80 205 PRO A CA 1
ATOM 1590 C C . PRO A 1 206 ? 1.751 2.247 0.244 1.00 13.83 205 PRO A C 1
ATOM 1591 O O . PRO A 1 206 ? 1.411 2.391 -0.938 1.00 13.60 205 PRO A O 1
ATOM 1595 N N . TYR A 1 207 ? 2.280 3.233 0.966 1.00 12.57 206 TYR A N 1
ATOM 1596 C CA . TYR A 1 207 ? 2.403 4.577 0.414 1.00 12.93 206 TYR A CA 1
ATOM 1597 C C . TYR A 1 207 ? 3.484 4.642 -0.655 1.00 13.52 206 TYR A C 1
ATOM 1598 O O . TYR A 1 207 ? 3.321 5.344 -1.662 1.00 13.30 206 TYR A O 1
ATOM 1607 N N . VAL A 1 208 ? 4.572 3.904 -0.464 1.00 12.51 207 VAL A N 1
ATOM 1608 C CA . VAL A 1 208 ? 5.620 3.824 -1.503 1.00 13.12 207 VAL A CA 1
ATOM 1609 C C . VAL A 1 208 ? 5.051 3.160 -2.754 1.00 13.66 207 VAL A C 1
ATOM 1610 O O . VAL A 1 208 ? 5.254 3.642 -3.871 1.00 13.78 207 VAL A O 1
ATOM 1614 N N . TYR A 1 209 ? 4.316 2.081 -2.549 1.00 13.39 208 TYR A N 1
ATOM 1615 C CA . TYR A 1 209 ? 3.690 1.315 -3.615 1.00 13.55 208 TYR A CA 1
ATOM 1616 C C . TYR A 1 209 ? 2.716 2.191 -4.404 1.00 14.17 208 TYR A C 1
ATOM 1617 O O . TYR A 1 209 ? 2.759 2.209 -5.649 1.00 15.07 208 TYR A O 1
ATOM 1626 N N . ALA A 1 210 ? 1.873 2.953 -3.706 1.00 13.13 209 ALA A N 1
ATOM 1627 C CA . ALA A 1 210 ? 0.936 3.867 -4.377 1.00 13.82 209 ALA A CA 1
ATOM 1628 C C . ALA A 1 210 ? 1.676 4.982 -5.129 1.00 14.37 209 ALA A C 1
ATOM 1629 O O . ALA A 1 210 ? 1.332 5.302 -6.275 1.00 15.65 209 ALA A O 1
ATOM 1631 N N . PHE A 1 211 ? 2.703 5.561 -4.495 1.00 14.18 210 PHE A N 1
ATOM 1632 C CA . PHE A 1 211 ? 3.502 6.624 -5.108 1.00 14.96 210 PHE A CA 1
ATOM 1633 C C . PHE A 1 211 ? 4.054 6.216 -6.466 1.00 15.15 210 PHE A C 1
ATOM 1634 O O . PHE A 1 211 ? 4.028 7.014 -7.426 1.00 15.94 210 PHE A O 1
ATOM 1642 N N . LEU A 1 212 ? 4.549 4.987 -6.555 1.00 15.78 211 LEU A N 1
ATOM 1643 C CA . LEU A 1 212 ? 5.234 4.562 -7.773 1.00 16.86 211 LEU A CA 1
ATOM 1644 C C . LEU A 1 212 ? 4.263 4.220 -8.911 1.00 18.19 211 LEU A C 1
ATOM 1645 O O . LEU A 1 212 ? 4.689 4.078 -10.061 1.00 18.22 211 LEU A O 1
ATOM 1650 N N . GLN A 1 213 ? 2.969 4.104 -8.602 1.00 19.45 212 GLN A N 1
ATOM 1651 C CA . GLN A 1 213 ? 1.956 3.699 -9.618 1.00 21.78 212 GLN A CA 1
ATOM 1652 C C . GLN A 1 213 ? 1.994 4.499 -10.919 1.00 23.03 212 GLN A C 1
ATOM 1653 O O . GLN A 1 213 ? 1.871 3.928 -12.003 1.00 23.69 212 GLN A O 1
ATOM 1659 N N . THR A 1 214 ? 2.137 5.817 -10.805 1.00 24.74 213 THR A N 1
ATOM 1660 C CA . THR A 1 214 ? 2.129 6.678 -11.981 1.00 26.63 213 THR A CA 1
ATOM 1661 C C . THR A 1 214 ? 3.518 6.835 -12.601 1.00 26.63 213 THR A C 1
ATOM 1662 O O . THR A 1 214 ? 3.666 7.491 -13.638 1.00 27.83 213 THR A O 1
ATOM 1666 N N . LYS A 1 215 ? 4.532 6.224 -11.987 1.00 25.46 214 LYS A N 1
ATOM 1667 C CA . LYS A 1 215 ? 5.919 6.551 -12.340 1.00 24.64 214 LYS A CA 1
ATOM 1668 C C . LYS A 1 215 ? 6.670 5.505 -13.160 1.00 23.73 214 LYS A C 1
ATOM 1669 O O . LYS A 1 215 ? 7.609 5.841 -13.898 1.00 23.31 214 LYS A O 1
ATOM 1675 N N . VAL A 1 216 ? 6.260 4.251 -13.037 1.00 22.12 215 VAL A N 1
ATOM 1676 C CA . VAL A 1 216 ? 6.938 3.140 -13.693 1.00 21.74 215 VAL A CA 1
ATOM 1677 C C . VAL A 1 216 ? 5.935 2.006 -13.895 1.00 22.35 215 VAL A C 1
ATOM 1678 O O . VAL A 1 216 ? 5.075 1.793 -13.043 1.00 21.77 215 VAL A O 1
ATOM 1682 N N . PRO A 1 217 ? 5.979 1.329 -15.051 1.00 22.73 216 PRO A N 1
ATOM 1683 C CA . PRO A 1 217 ? 5.033 0.223 -15.243 1.00 23.51 216 PRO A CA 1
ATOM 1684 C C . PRO A 1 217 ? 5.120 -0.906 -14.221 1.00 24.23 216 PRO A C 1
ATOM 1685 O O . PRO A 1 217 ? 6.195 -1.210 -13.675 1.00 23.56 216 PRO A O 1
ATOM 1689 N N . GLN A 1 218 ? 3.969 -1.527 -13.979 1.00 25.70 217 GLN A N 1
ATOM 1690 C CA . GLN A 1 218 ? 3.863 -2.679 -13.097 1.00 27.21 217 GLN A CA 1
ATOM 1691 C C . GLN A 1 218 ? 4.593 -3.895 -13.673 1.00 27.80 217 GLN A C 1
ATOM 1692 O O . GLN A 1 218 ? 4.900 -3.928 -14.874 1.00 29.39 217 GLN A O 1
#

B-factor: mean 19.39, std 6.03, range [9.78, 46.54]